Protein AF-A0A401YQN4-F1 (afdb_monomer_lite)

Foldseek 3Di:
DPDPPPDDPDDEWEWEQAPPQWIDTVNHTFDAPPPGGSVLRNLQVQLVVQVVVVHWHWYWYQYNQRWTWIWIAHNVSDIDGPDDIDGHPPPPPPPPPCPDPDDDDDDDDDDDDDDDDDDDDDDDDDDDDDDDDDDDDDDDDDDDDDDDDDDDDDDDDDDDDDDDDDDDDDDDDDDDDDDDDDDDDPPPPPPDPVPPVLVVLLVQLVVCVVVVNLVSSLVSLVVVLVVCVVPHDLQSNLVSLLSNLVSCVVVVNLLVSLVSLLVSLVSNPDAAQPPVLVVSLVSSVVSLVSDPDLVSSLVSLVSSLVSCCRHHNPPPVNVVSVVSND

Sequence (326 aa):
MDTDPVVPAWPIVHIELLSDDVVRVDGEEIAVPPGDSARQAALAKAAETARLLRRPVRAEAVEPNGTTFPLIVAADATVTEAGEPSPAPAARRRLLGRSRSAPAKKAPSRPSAPVPTIPPAPEPDQRNNAAPALGIPTPPTPAHPIEIPHDRQPGRPHTAAKNTSPVAPVAPPTPRHSPAITHPEDEPEAFTAPGTHASERVAQVARAVQAGDLDEAMALAVSWETDQEATATPDTSGLAREVQAYVTLLTGRPEVAVGLFVSAITMRKSTPGDTEAIRLADNALYSWLQVPDHRSRTDLGELVLSAYATTTPGHPAEQFIRGHMA

Secondary structure (DSSP, 8-state):
--------SPPEEEEEE-TTS-EEETTEEEPPPTTS-HHHHHHHHHHHHHHHHTS-EEEEEE-TTS-EEEEEE-TTS-EEE-SPPBPP-------------------PPPPPPPPPPPPPPPP------PPPP-PPPPPPPPPPPPPPP---------------PPPPPPPPPPPPPPPP-------------THHHHHHHHHHHHHHHHHT-HHHHHHHHHHHHHHHHHH--HHHHHHHHHHHHHHHHHTT-HHHHHHHHHHHHHHTTPPTT-HHHHHHHHHHHHHHHT---HHHHHHHHHHHHHHHHHHSTT-HHHHHHHHHH-

pLDDT: mean 79.62, std 20.42, range [37.59, 98.5]

Organism: NCBI:txid516124

Structure (mmCIF, N/CA/C/O backbone):
data_AF-A0A401YQN4-F1
#
_entry.id   AF-A0A401YQN4-F1
#
loop_
_atom_site.group_PDB
_atom_site.id
_atom_site.type_symbol
_atom_site.label_atom_id
_atom_site.label_alt_id
_atom_site.label_comp_id
_atom_site.label_asym_id
_atom_site.label_entity_id
_atom_site.label_seq_id
_atom_site.pdbx_PDB_ins_code
_atom_site.Cartn_x
_atom_site.Cartn_y
_atom_site.Cartn_z
_atom_site.occupancy
_atom_site.B_iso_or_equiv
_atom_site.auth_seq_id
_atom_site.auth_comp_id
_atom_site.auth_asym_id
_atom_site.auth_atom_id
_atom_site.pdbx_PDB_model_num
ATOM 1 N N . MET A 1 1 ? -17.468 16.935 -25.214 1.00 38.84 1 MET A N 1
ATOM 2 C CA . MET A 1 1 ? -17.353 15.490 -24.968 1.00 38.84 1 MET A CA 1
ATOM 3 C C . MET A 1 1 ? -16.838 15.374 -23.558 1.00 38.84 1 MET A C 1
ATOM 5 O O . MET A 1 1 ? -15.650 15.570 -23.349 1.00 38.84 1 MET A O 1
ATOM 9 N N . ASP A 1 2 ? -17.757 15.232 -22.609 1.00 41.59 2 ASP A N 1
ATOM 10 C CA . ASP A 1 2 ? -17.415 14.969 -21.217 1.00 41.59 2 ASP A CA 1
ATOM 11 C C . ASP A 1 2 ? -16.899 13.533 -21.171 1.00 41.59 2 ASP A C 1
ATOM 13 O O . ASP A 1 2 ? -17.656 12.577 -21.308 1.00 41.59 2 ASP A O 1
ATOM 17 N N . THR A 1 3 ? -15.578 13.377 -21.140 1.00 51.56 3 THR A N 1
ATOM 18 C CA . THR A 1 3 ? -14.961 12.104 -20.778 1.00 51.56 3 THR A CA 1
ATOM 19 C C . THR A 1 3 ? -15.331 11.848 -19.332 1.00 51.56 3 THR A C 1
ATOM 21 O O . THR A 1 3 ? -14.765 12.488 -18.445 1.00 51.56 3 THR A O 1
ATOM 24 N N . ASP A 1 4 ? -16.276 10.935 -19.109 1.00 49.34 4 ASP A N 1
ATOM 25 C CA . ASP A 1 4 ? -16.471 10.341 -17.794 1.00 49.34 4 ASP A CA 1
ATOM 26 C C . ASP A 1 4 ? -15.091 9.894 -17.297 1.00 49.34 4 ASP A C 1
ATOM 28 O O . ASP A 1 4 ? -14.393 9.157 -18.010 1.00 49.34 4 ASP A O 1
ATOM 32 N N . PRO A 1 5 ? -14.624 10.403 -16.146 1.00 54.78 5 PRO A N 1
ATOM 33 C CA . PRO A 1 5 ? -13.309 10.056 -15.645 1.00 54.78 5 PRO A CA 1
ATOM 34 C C . PRO A 1 5 ? -13.304 8.550 -15.395 1.00 54.78 5 PRO A C 1
ATOM 36 O O . PRO A 1 5 ? -13.954 8.068 -14.474 1.00 54.78 5 PRO A O 1
ATOM 39 N N . VAL A 1 6 ? -12.600 7.792 -16.240 1.00 51.94 6 VAL A N 1
ATOM 40 C CA . VAL A 1 6 ? -12.380 6.355 -16.047 1.00 51.94 6 VAL A CA 1
ATOM 41 C C . VAL A 1 6 ? -11.701 6.198 -14.692 1.00 51.94 6 VAL A C 1
ATOM 43 O O . VAL A 1 6 ? -10.545 6.589 -14.548 1.00 51.94 6 VAL A O 1
ATOM 46 N N . VAL A 1 7 ? -12.438 5.695 -13.696 1.00 51.78 7 VAL A N 1
ATOM 47 C CA . VAL A 1 7 ? -12.001 5.587 -12.297 1.00 51.78 7 VAL A CA 1
ATOM 48 C C . VAL A 1 7 ? -11.256 4.265 -12.109 1.00 51.78 7 VAL A C 1
ATOM 50 O O . VAL A 1 7 ? -11.894 3.212 -12.109 1.00 51.78 7 VAL A O 1
ATOM 53 N N . PRO A 1 8 ? -9.926 4.257 -11.938 1.00 54.59 8 PRO A N 1
ATOM 54 C CA . PRO A 1 8 ? -9.195 3.001 -11.798 1.00 54.59 8 PRO A CA 1
ATOM 55 C C . PRO A 1 8 ? -9.256 2.473 -10.346 1.00 54.59 8 PRO A C 1
ATOM 57 O O . PRO A 1 8 ? -9.660 3.184 -9.420 1.00 54.59 8 PRO A O 1
ATOM 60 N N . ALA A 1 9 ? -8.902 1.201 -10.135 1.00 59.47 9 ALA A N 1
ATOM 61 C CA . ALA A 1 9 ? -9.024 0.482 -8.857 1.00 59.47 9 ALA A CA 1
ATOM 62 C C . ALA A 1 9 ? -7.920 0.858 -7.835 1.00 59.47 9 ALA A C 1
ATOM 64 O O . ALA A 1 9 ? -7.063 0.047 -7.498 1.00 59.47 9 ALA A O 1
ATOM 65 N N . TRP A 1 10 ? -7.900 2.117 -7.393 1.00 66.69 10 TRP A N 1
ATOM 66 C CA . TRP A 1 10 ? -6.857 2.716 -6.536 1.00 66.69 10 TRP A CA 1
ATOM 67 C C . TRP A 1 10 ? -7.161 2.637 -5.028 1.00 66.69 10 TRP A C 1
ATOM 69 O O . TRP A 1 10 ? -8.301 2.330 -4.671 1.00 66.69 10 TRP A O 1
ATOM 79 N N . PRO A 1 11 ? -6.178 2.963 -4.150 1.00 75.19 11 PRO A N 1
ATOM 80 C CA . PRO A 1 11 ? -6.390 3.114 -2.709 1.00 75.19 11 PRO A CA 1
ATOM 81 C C . PRO A 1 11 ? -7.632 3.948 -2.389 1.00 75.19 11 PRO A C 1
ATOM 83 O O . PRO A 1 11 ? -7.830 5.035 -2.942 1.00 75.19 11 PRO A O 1
ATOM 86 N N . ILE A 1 12 ? -8.457 3.398 -1.503 1.00 91.94 12 ILE A N 1
ATOM 87 C CA . ILE A 1 12 ? -9.659 4.022 -0.961 1.00 91.94 12 ILE A CA 1
ATOM 88 C C . ILE A 1 12 ? -9.260 4.675 0.358 1.00 91.94 12 ILE A C 1
ATOM 90 O O . ILE A 1 12 ? -8.769 3.992 1.251 1.00 91.94 12 ILE A O 1
ATOM 94 N N . VAL A 1 13 ? -9.454 5.988 0.458 1.00 95.50 13 VAL A N 1
ATOM 95 C CA . VAL A 1 13 ? -9.289 6.737 1.707 1.00 95.50 13 VAL A CA 1
ATOM 96 C C . VAL A 1 13 ? -10.545 6.536 2.552 1.00 95.50 13 VAL A C 1
ATOM 98 O O . VAL A 1 13 ? -11.643 6.898 2.123 1.00 95.50 13 VAL A O 1
ATOM 101 N N . HIS A 1 14 ? -10.414 5.978 3.747 1.00 97.19 14 HIS A N 1
ATOM 102 C CA . HIS A 1 14 ? -11.544 5.790 4.654 1.00 97.19 14 HIS A CA 1
ATOM 103 C C . HIS A 1 14 ? -11.700 7.013 5.554 1.00 97.19 14 HIS A C 1
ATOM 105 O O . HIS A 1 14 ? -10.817 7.332 6.346 1.00 97.19 14 HIS A O 1
ATOM 111 N N . ILE A 1 15 ? -12.831 7.704 5.437 1.00 97.69 15 ILE A N 1
ATOM 112 C CA . ILE A 1 15 ? -13.171 8.858 6.266 1.00 97.69 15 ILE A CA 1
ATOM 113 C C . ILE A 1 15 ? -14.284 8.434 7.222 1.00 97.69 15 ILE A C 1
ATOM 115 O O . ILE A 1 15 ? -15.367 8.064 6.782 1.00 97.69 15 ILE A O 1
ATOM 119 N N . GLU A 1 16 ? -14.054 8.525 8.526 1.00 97.56 16 GLU A N 1
ATOM 120 C CA . GLU A 1 16 ? -15.060 8.242 9.552 1.00 97.56 16 GLU A CA 1
ATOM 121 C C . GLU A 1 16 ? -15.400 9.526 10.307 1.00 97.56 16 GLU A C 1
ATOM 123 O O . GLU A 1 16 ? -14.564 10.072 11.031 1.00 97.56 16 GLU A O 1
ATOM 128 N N . LEU A 1 17 ? -16.635 10.003 10.157 1.00 96.88 17 LEU A N 1
ATOM 129 C CA . LEU A 1 17 ? -17.175 11.102 10.948 1.00 96.88 17 LEU A CA 1
ATOM 130 C C . LEU A 1 17 ? -17.858 10.512 12.183 1.00 96.88 17 LEU A C 1
ATOM 132 O O . LEU A 1 17 ? -18.870 9.814 12.074 1.00 96.88 17 LEU A O 1
ATOM 136 N N . LEU A 1 18 ? -17.312 10.792 13.363 1.00 94.56 18 LEU A N 1
ATOM 137 C CA . LEU A 1 18 ? -17.909 10.381 14.626 1.00 94.56 18 LEU A CA 1
ATOM 138 C C . LEU A 1 18 ? -18.902 11.444 15.117 1.00 94.56 18 LEU A C 1
ATOM 140 O O . LEU A 1 18 ? -18.854 12.614 14.734 1.00 94.56 18 LEU A O 1
ATOM 144 N N . SER A 1 19 ? -19.820 11.034 15.993 1.00 83.25 19 SER A N 1
ATOM 145 C CA . SER A 1 19 ? -20.541 11.983 16.843 1.00 83.25 19 SER A CA 1
ATOM 146 C C . SER A 1 19 ? -19.522 12.732 17.709 1.00 83.25 19 SER A C 1
ATOM 148 O O . SER A 1 19 ? -18.598 12.092 18.198 1.00 83.25 19 SER A O 1
ATOM 150 N N . ASP A 1 20 ? -19.701 14.042 17.898 1.00 88.75 20 ASP A N 1
ATOM 151 C CA . ASP A 1 20 ? -18.813 14.969 18.640 1.00 88.75 20 ASP A CA 1
ATOM 152 C C . ASP A 1 20 ? -17.762 15.725 17.798 1.00 88.75 20 ASP A C 1
ATOM 154 O O . ASP A 1 20 ? -16.747 16.162 18.332 1.00 88.75 20 ASP A O 1
ATOM 158 N N . ASP A 1 21 ? -17.997 15.909 16.491 1.00 88.69 21 ASP A N 1
ATOM 159 C CA . ASP A 1 21 ? -17.094 16.632 15.567 1.00 88.69 21 ASP A CA 1
ATOM 160 C C . ASP A 1 21 ? -15.668 16.046 15.489 1.00 88.69 21 ASP A C 1
ATOM 162 O O . ASP A 1 21 ? -14.743 16.674 14.973 1.00 88.69 21 ASP A O 1
ATOM 166 N N . VAL A 1 22 ? -15.492 14.808 15.954 1.00 93.44 22 VAL A N 1
ATOM 167 C CA . VAL A 1 22 ? -14.255 14.042 15.798 1.00 93.44 22 VAL A CA 1
ATOM 168 C C . VAL A 1 22 ? -14.273 13.371 14.432 1.00 93.44 22 VAL A C 1
ATOM 170 O O . VAL A 1 22 ? -15.261 12.742 14.045 1.00 93.44 22 VAL A O 1
ATOM 173 N N . VAL A 1 23 ? -13.167 13.472 13.701 1.00 97.25 23 VAL A N 1
ATOM 174 C CA . VAL A 1 23 ? -13.029 12.829 12.397 1.00 97.25 23 VAL A CA 1
ATOM 175 C C . VAL A 1 23 ? -11.755 12.014 12.315 1.00 97.25 23 VAL A C 1
ATOM 177 O O . VAL A 1 23 ? -10.704 12.427 12.811 1.00 97.25 23 VAL A O 1
ATOM 180 N N . ARG A 1 24 ? -11.859 10.844 11.687 1.00 97.75 24 ARG A N 1
ATOM 181 C CA . ARG A 1 24 ? -10.722 9.978 11.396 1.00 97.75 24 ARG A CA 1
ATOM 182 C C . ARG A 1 24 ? -10.552 9.806 9.900 1.00 97.75 24 ARG A C 1
ATOM 184 O O . ARG A 1 24 ? -11.535 9.644 9.182 1.00 97.75 24 ARG A O 1
ATOM 191 N N . VAL A 1 25 ? -9.309 9.830 9.442 1.00 97.12 25 VAL A N 1
ATOM 192 C CA . VAL A 1 25 ? -8.940 9.544 8.054 1.00 97.12 25 VAL A CA 1
ATOM 193 C C . VAL A 1 25 ? -7.913 8.423 8.078 1.00 97.12 25 VAL A C 1
ATOM 195 O O . VAL A 1 25 ? -6.875 8.561 8.715 1.00 97.12 25 VAL A O 1
ATOM 198 N N . ASP A 1 26 ? -8.239 7.288 7.464 1.00 95.06 26 ASP A N 1
ATOM 199 C CA . ASP A 1 26 ? -7.438 6.055 7.491 1.00 95.06 26 ASP A CA 1
ATOM 200 C C . ASP A 1 26 ? -7.049 5.616 8.921 1.00 95.06 26 ASP A C 1
ATOM 202 O O . ASP A 1 26 ? -5.975 5.074 9.175 1.00 95.06 26 ASP A O 1
ATOM 206 N N . GLY A 1 27 ? -7.947 5.863 9.883 1.00 92.75 27 GLY A N 1
ATOM 207 C CA . GLY A 1 27 ? -7.758 5.560 11.306 1.00 92.75 27 GLY A CA 1
ATOM 208 C C . GLY A 1 27 ? -7.004 6.626 12.112 1.00 92.75 27 GLY A C 1
ATOM 209 O O . GLY A 1 27 ? -6.996 6.543 13.342 1.00 92.75 27 GLY A O 1
ATOM 210 N N . GLU A 1 28 ? -6.424 7.642 11.468 1.00 95.12 28 GLU A N 1
ATOM 211 C CA . GLU A 1 28 ? -5.772 8.780 12.128 1.00 95.12 28 GLU A CA 1
ATOM 212 C C . GLU A 1 28 ? -6.809 9.839 12.523 1.00 95.12 28 GLU A C 1
ATOM 214 O O . GLU A 1 28 ? -7.587 10.292 11.687 1.00 95.12 28 GLU A O 1
ATOM 219 N N . GLU A 1 29 ? -6.826 10.255 13.791 1.00 96.62 29 GLU A N 1
ATOM 220 C CA . GLU A 1 29 ? -7.693 11.340 14.262 1.00 96.62 29 GLU A CA 1
ATOM 221 C C . GLU A 1 29 ? -7.160 12.700 13.799 1.00 96.62 29 GLU A C 1
ATOM 223 O O . GLU A 1 29 ? -6.028 13.074 14.107 1.00 96.62 29 GLU A O 1
ATOM 228 N N . ILE A 1 30 ? -7.981 13.447 13.059 1.00 97.44 30 ILE A N 1
ATOM 229 C CA . ILE A 1 30 ? -7.594 14.740 12.493 1.00 97.44 30 ILE A CA 1
ATOM 230 C C . ILE A 1 30 ? -8.132 15.863 13.375 1.00 97.44 30 ILE A C 1
ATOM 232 O O . ILE A 1 30 ? -9.332 15.963 13.627 1.00 97.44 30 ILE A O 1
ATOM 236 N N . ALA A 1 31 ? -7.236 16.751 13.808 1.00 96.00 31 ALA A N 1
ATOM 237 C CA . ALA A 1 31 ? -7.614 17.950 14.541 1.00 96.00 31 ALA A CA 1
ATOM 238 C C . ALA A 1 31 ? -8.427 18.895 13.641 1.00 96.00 31 ALA A C 1
ATOM 240 O O . ALA A 1 31 ? -7.951 19.325 12.589 1.00 96.00 31 ALA A O 1
ATOM 241 N N . VAL A 1 32 ? -9.639 19.243 14.075 1.00 96.88 32 VAL A N 1
ATOM 242 C CA . VAL A 1 32 ? -10.513 20.182 13.363 1.00 96.88 32 VAL A CA 1
ATOM 243 C C . VAL A 1 32 ? -10.161 21.614 13.786 1.00 96.88 32 VAL A C 1
ATOM 245 O O . VAL A 1 32 ? -10.242 21.928 14.979 1.00 96.88 32 VAL A O 1
ATOM 248 N N . PRO A 1 33 ? -9.746 22.499 12.858 1.00 94.19 33 PRO A N 1
ATOM 249 C CA . PRO A 1 33 ? -9.476 23.895 13.184 1.00 94.19 33 PRO A CA 1
ATOM 250 C C . PRO A 1 33 ? -10.716 24.607 13.755 1.00 94.19 33 PRO A C 1
ATOM 252 O O . PRO A 1 33 ? -11.837 24.331 13.324 1.00 94.19 33 PRO A O 1
ATOM 255 N N . PRO A 1 34 ? -10.554 25.560 14.695 1.00 94.81 34 PRO A N 1
ATOM 256 C CA . PRO A 1 34 ? -11.685 26.303 15.241 1.00 94.81 34 PRO A CA 1
ATOM 257 C C . PRO A 1 34 ? -12.463 27.046 14.144 1.00 94.81 34 PRO A C 1
ATOM 259 O O . PRO A 1 34 ? -11.911 27.909 13.464 1.00 94.81 34 PRO A O 1
ATOM 262 N N . GLY A 1 35 ? -13.756 26.746 14.017 1.00 95.31 35 GLY A N 1
ATOM 263 C CA . GLY A 1 35 ? -14.647 27.365 13.028 1.00 95.31 35 GLY A CA 1
ATOM 264 C C . GLY A 1 35 ? -14.828 26.567 11.733 1.00 95.31 35 GLY A C 1
ATOM 265 O O . GLY A 1 35 ? -15.750 26.882 10.981 1.00 95.31 35 GLY A O 1
ATOM 266 N N . ASP A 1 36 ? -14.027 25.522 11.510 1.00 95.56 36 ASP A N 1
ATOM 267 C CA . ASP A 1 36 ? -14.218 24.581 10.407 1.00 95.56 36 ASP A CA 1
ATOM 268 C C . ASP A 1 36 ? -15.133 23.421 10.822 1.00 95.56 36 ASP A C 1
ATOM 270 O O . ASP A 1 36 ? -15.290 23.103 12.002 1.00 95.56 36 ASP A O 1
ATOM 274 N N . SER A 1 37 ? -15.738 22.762 9.834 1.00 96.38 37 SER A N 1
ATOM 275 C CA . SER A 1 37 ? -16.479 21.516 10.067 1.00 96.38 37 SER A CA 1
ATOM 276 C C . SER A 1 37 ? -15.556 20.294 10.014 1.00 96.38 37 SER A C 1
ATOM 278 O O . SER A 1 37 ? -14.631 20.237 9.200 1.00 96.38 37 SER A O 1
ATOM 280 N N . ALA A 1 38 ? -15.861 19.260 10.805 1.00 96.12 38 ALA A N 1
ATOM 281 C CA . ALA A 1 38 ? -15.141 17.981 10.787 1.00 96.12 38 ALA A CA 1
ATOM 282 C C . ALA A 1 38 ? -15.073 17.366 9.374 1.00 96.12 38 ALA A C 1
ATOM 284 O O . ALA A 1 38 ? -14.037 16.863 8.935 1.00 96.12 38 ALA A O 1
ATOM 285 N N . ARG A 1 39 ? -16.160 17.513 8.604 1.00 96.44 39 ARG A N 1
ATOM 286 C CA . ARG A 1 39 ? -16.221 17.110 7.195 1.00 96.44 39 ARG A CA 1
ATOM 287 C C . ARG A 1 39 ? -15.199 17.857 6.330 1.00 96.44 39 ARG A C 1
ATOM 289 O O . ARG A 1 39 ? -14.524 17.227 5.520 1.00 96.44 39 ARG A O 1
ATOM 296 N N . GLN A 1 40 ? -15.071 19.178 6.477 1.00 96.75 40 GLN A N 1
ATOM 297 C CA . GLN A 1 40 ? -14.087 19.961 5.716 1.00 96.75 40 GLN A CA 1
ATOM 298 C C . GLN A 1 40 ? -12.651 19.571 6.066 1.00 96.75 40 GLN A C 1
ATOM 300 O O . GLN A 1 40 ? -11.845 19.404 5.153 1.00 96.75 40 GLN A O 1
ATOM 305 N N . ALA A 1 41 ? -12.343 19.370 7.352 1.00 97.12 41 ALA A N 1
ATOM 306 C CA . ALA A 1 41 ? -11.015 18.935 7.787 1.00 97.12 41 ALA A CA 1
ATOM 307 C C . ALA A 1 41 ? -10.627 17.578 7.167 1.00 97.12 41 ALA A C 1
ATOM 309 O O . ALA A 1 41 ? -9.520 17.416 6.648 1.00 97.12 41 ALA A O 1
ATOM 310 N N . ALA A 1 42 ? -11.563 16.627 7.125 1.00 97.00 42 ALA A N 1
ATOM 311 C CA . ALA A 1 42 ? -11.333 15.323 6.507 1.00 97.00 42 ALA A CA 1
ATOM 312 C C . ALA A 1 42 ? -11.137 15.391 4.991 1.00 97.00 42 ALA A C 1
ATOM 314 O O . ALA A 1 42 ? -10.223 14.768 4.448 1.00 97.00 42 ALA A O 1
ATOM 315 N N . LEU A 1 43 ? -11.961 16.180 4.297 1.00 97.31 43 LEU A N 1
ATOM 316 C CA . LEU A 1 43 ? -11.820 16.388 2.855 1.00 97.31 43 LEU A CA 1
ATOM 317 C C . LEU A 1 43 ? -10.507 17.101 2.512 1.00 97.31 43 LEU A C 1
ATOM 319 O O . LEU A 1 43 ? -9.870 16.754 1.519 1.00 97.31 43 LEU A O 1
ATOM 323 N N . ALA A 1 44 ? -10.059 18.043 3.346 1.00 97.25 44 ALA A N 1
ATOM 324 C CA . ALA A 1 44 ? -8.761 18.693 3.188 1.00 97.25 44 ALA A CA 1
ATOM 325 C C . ALA A 1 44 ? -7.601 17.691 3.313 1.00 97.25 44 ALA A C 1
ATOM 327 O O . ALA A 1 44 ? -6.655 17.754 2.520 1.00 97.25 44 ALA A O 1
ATOM 328 N N . LYS A 1 45 ? -7.699 16.730 4.245 1.00 96.88 45 LYS A N 1
ATOM 329 C CA . LYS A 1 45 ? -6.731 15.632 4.383 1.00 96.88 45 LYS A CA 1
ATOM 330 C C . LYS A 1 45 ? -6.744 14.707 3.162 1.00 96.88 45 LYS A C 1
ATOM 332 O O . LYS A 1 45 ? -5.692 14.438 2.592 1.00 96.88 45 LYS A O 1
ATOM 337 N N . ALA A 1 46 ? -7.919 14.301 2.681 1.00 96.69 46 ALA A N 1
ATOM 338 C CA . ALA A 1 46 ? -8.030 13.510 1.453 1.00 96.69 46 ALA A CA 1
ATOM 339 C C . ALA A 1 46 ? -7.470 14.255 0.218 1.00 96.69 46 ALA A C 1
ATOM 341 O O . ALA A 1 46 ? -6.806 13.654 -0.628 1.00 96.69 46 ALA A O 1
ATOM 342 N N . ALA A 1 47 ? -7.660 15.577 0.134 1.00 96.56 47 ALA A N 1
ATOM 343 C CA . ALA A 1 47 ? -7.090 16.416 -0.922 1.00 96.56 47 ALA A CA 1
ATOM 344 C C . ALA A 1 47 ? -5.561 16.580 -0.805 1.00 96.56 47 ALA A C 1
ATOM 346 O O . ALA A 1 47 ? -4.867 16.730 -1.813 1.00 96.56 47 ALA A O 1
ATOM 347 N N . GLU A 1 48 ? -4.999 16.553 0.408 1.00 95.88 48 GLU A N 1
ATOM 348 C CA . GLU A 1 48 ? -3.551 16.433 0.624 1.00 95.88 48 GLU A CA 1
ATOM 349 C C . GLU A 1 48 ? -3.023 15.113 0.046 1.00 95.88 48 GLU A C 1
ATOM 351 O O . GLU A 1 48 ? -2.080 15.137 -0.750 1.00 95.88 48 GLU A O 1
ATOM 356 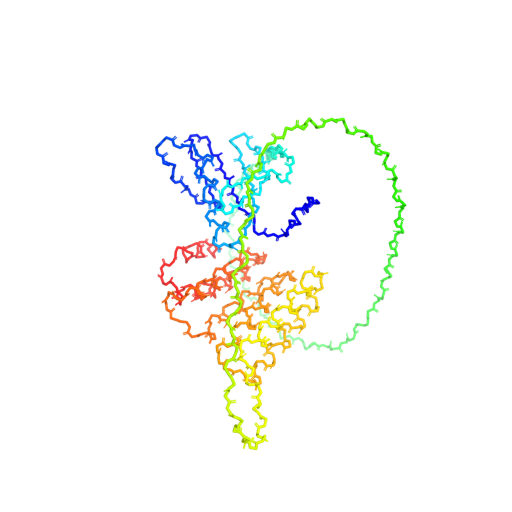N N . THR A 1 49 ? -3.688 13.990 0.330 1.00 93.25 49 THR A N 1
ATOM 357 C CA . THR A 1 49 ? -3.356 12.684 -0.264 1.00 93.25 49 THR A CA 1
ATOM 358 C C . THR A 1 49 ? -3.430 12.731 -1.794 1.00 93.25 49 THR A C 1
ATOM 360 O O . THR A 1 49 ? -2.505 12.287 -2.478 1.00 93.25 49 THR A O 1
ATOM 363 N N . ALA A 1 50 ? -4.470 13.353 -2.358 1.00 94.06 50 ALA A N 1
ATOM 364 C CA . ALA A 1 50 ? -4.593 13.557 -3.803 1.00 94.06 50 ALA A CA 1
ATOM 365 C C . ALA A 1 50 ? -3.447 14.401 -4.394 1.00 94.06 50 ALA A C 1
ATOM 367 O O . ALA A 1 50 ? -2.924 14.084 -5.468 1.00 94.06 50 ALA A O 1
ATOM 368 N N . ARG A 1 51 ? -3.004 15.454 -3.691 1.00 94.75 51 ARG A N 1
ATOM 369 C CA . ARG A 1 51 ? -1.846 16.274 -4.097 1.00 94.75 51 ARG A CA 1
ATOM 370 C C . ARG A 1 51 ? -0.549 15.479 -4.092 1.00 94.75 51 ARG A C 1
ATOM 372 O O . ARG A 1 51 ? 0.200 15.565 -5.065 1.00 94.75 51 ARG A O 1
ATOM 379 N N . LEU A 1 52 ? -0.303 14.697 -3.042 1.00 88.94 52 LEU A N 1
ATOM 380 C CA . LEU A 1 52 ? 0.880 13.839 -2.937 1.00 88.94 52 LEU A CA 1
ATOM 381 C C . LEU A 1 52 ? 0.938 12.834 -4.092 1.00 88.94 52 LEU A C 1
ATOM 383 O O . LEU A 1 52 ? 1.984 12.662 -4.715 1.00 88.94 52 LEU A O 1
ATOM 387 N N . LEU A 1 53 ? -0.207 12.245 -4.441 1.00 87.94 53 LEU A N 1
ATOM 388 C CA . LEU A 1 53 ? -0.326 11.297 -5.550 1.00 87.94 53 LEU A CA 1
ATOM 389 C C . LEU A 1 53 ? -0.427 11.967 -6.933 1.00 87.94 53 LEU A C 1
ATOM 391 O O . LEU A 1 53 ? -0.394 11.269 -7.947 1.00 87.94 53 LEU A O 1
ATOM 395 N N . ARG A 1 54 ? -0.549 13.302 -6.986 1.00 91.81 54 ARG A N 1
ATOM 396 C CA . ARG A 1 54 ? -0.772 14.115 -8.198 1.00 91.81 54 ARG A CA 1
ATOM 397 C C . ARG A 1 54 ? -1.966 13.652 -9.039 1.00 91.81 54 ARG A C 1
ATOM 399 O O . ARG A 1 54 ? -1.931 13.720 -10.268 1.00 91.81 54 ARG A O 1
ATOM 406 N N . ARG A 1 55 ? -3.023 13.170 -8.384 1.00 89.69 55 ARG A N 1
ATOM 407 C CA . ARG A 1 55 ? -4.256 12.695 -9.030 1.00 89.69 55 ARG A CA 1
ATOM 408 C C . ARG A 1 55 ? -5.423 12.651 -8.038 1.00 89.69 55 ARG A C 1
ATOM 410 O O . ARG A 1 55 ? -5.169 12.600 -6.837 1.00 89.69 55 ARG A O 1
ATOM 417 N N . PRO A 1 56 ? -6.682 12.607 -8.509 1.00 93.56 56 PRO A N 1
ATOM 418 C CA . PRO A 1 56 ? -7.828 12.376 -7.635 1.00 93.56 56 PRO A CA 1
ATOM 419 C C . PRO A 1 56 ? -7.767 11.015 -6.925 1.00 93.56 56 PRO A C 1
ATOM 421 O O . PRO A 1 56 ? -7.250 10.041 -7.482 1.00 93.56 56 PRO A O 1
ATOM 424 N N . VAL A 1 57 ? -8.326 10.947 -5.718 1.00 93.75 57 VAL A N 1
ATOM 425 C CA . VAL A 1 57 ? -8.423 9.726 -4.897 1.00 93.75 57 VAL A CA 1
ATOM 426 C C . VAL A 1 57 ? -9.879 9.342 -4.667 1.00 93.75 57 VAL A C 1
ATOM 428 O O . VAL A 1 57 ? -10.752 10.210 -4.638 1.00 93.75 57 VAL A O 1
ATOM 431 N N . ARG A 1 58 ? -10.149 8.044 -4.496 1.00 94.50 58 ARG A N 1
ATOM 432 C CA . ARG A 1 58 ? -11.455 7.566 -4.027 1.00 94.50 58 ARG A CA 1
ATOM 433 C C . ARG A 1 58 ? -11.478 7.657 -2.508 1.00 94.50 58 ARG A C 1
ATOM 435 O O . ARG A 1 58 ? -10.490 7.306 -1.870 1.00 94.50 58 ARG A O 1
ATOM 442 N N . ALA A 1 59 ? -12.592 8.093 -1.947 1.00 96.06 59 ALA A N 1
ATOM 443 C CA . ALA A 1 59 ? -12.812 8.096 -0.515 1.00 96.06 59 ALA A CA 1
ATOM 444 C C . ALA A 1 59 ? -14.163 7.463 -0.178 1.00 96.06 59 ALA A C 1
ATOM 446 O O . ALA A 1 59 ? -15.126 7.602 -0.931 1.00 96.06 59 ALA A O 1
ATOM 447 N N . GLU A 1 60 ? -14.238 6.783 0.955 1.00 96.81 60 GLU A N 1
ATOM 448 C CA . GLU A 1 60 ? -15.487 6.317 1.549 1.00 96.81 60 GLU A CA 1
ATOM 449 C C . GLU A 1 60 ? -15.732 7.126 2.817 1.00 96.81 60 GLU A C 1
ATOM 451 O O . GLU A 1 60 ? -15.030 6.950 3.809 1.00 96.81 60 GLU A O 1
ATOM 456 N N . ALA A 1 61 ? -16.707 8.034 2.776 1.00 97.50 61 ALA A N 1
ATOM 457 C CA . ALA A 1 61 ? -17.089 8.831 3.934 1.00 97.50 61 ALA A CA 1
ATOM 458 C C . ALA A 1 61 ? -18.235 8.159 4.690 1.00 97.50 61 ALA A C 1
ATOM 460 O O . ALA A 1 61 ? -19.352 8.064 4.187 1.00 97.50 61 ALA A O 1
ATOM 461 N N . VAL A 1 62 ? -17.951 7.684 5.897 1.00 97.31 62 VAL A N 1
ATOM 462 C CA . VAL A 1 62 ? -18.916 7.094 6.820 1.00 97.31 62 VAL A CA 1
ATOM 463 C C . VAL A 1 62 ? -19.417 8.187 7.757 1.00 97.31 62 VAL A C 1
ATOM 465 O O . VAL A 1 62 ? -18.658 8.741 8.549 1.00 97.31 62 VAL A O 1
ATOM 468 N N . GLU A 1 63 ? -20.702 8.505 7.656 1.00 96.50 63 GLU A N 1
ATOM 469 C CA . GLU A 1 63 ? -21.374 9.474 8.523 1.00 96.50 63 GLU A CA 1
ATOM 470 C C . GLU A 1 63 ? -21.706 8.878 9.906 1.00 96.50 63 GLU A C 1
ATOM 472 O O . GLU A 1 63 ? -21.779 7.653 10.043 1.00 96.50 63 GLU A O 1
ATOM 477 N N . PRO A 1 64 ? -22.036 9.699 10.925 1.00 95.69 64 PRO A N 1
ATOM 478 C CA . PRO A 1 64 ? -22.376 9.210 12.268 1.00 95.69 64 PRO A CA 1
ATOM 479 C C . PRO A 1 64 ? -23.586 8.262 12.315 1.00 95.69 64 PRO A C 1
ATOM 481 O O . PRO A 1 64 ? -23.746 7.480 13.250 1.00 95.69 64 PRO A O 1
ATOM 484 N N . ASN A 1 65 ? -24.459 8.312 11.305 1.00 93.88 65 ASN A N 1
ATOM 485 C CA . ASN A 1 65 ? -25.587 7.387 11.152 1.00 93.88 65 ASN A CA 1
ATOM 486 C C . ASN A 1 65 ? -25.189 6.044 10.495 1.00 93.88 65 ASN A C 1
ATOM 488 O O . ASN A 1 65 ? -26.053 5.194 10.271 1.00 93.88 65 ASN A O 1
ATOM 492 N N . GLY A 1 66 ? -23.905 5.872 10.170 1.00 94.56 66 GLY A N 1
ATOM 493 C CA . GLY A 1 66 ? -23.310 4.725 9.490 1.00 94.56 66 GLY A CA 1
ATOM 494 C C . GLY A 1 66 ? -23.480 4.714 7.969 1.00 94.56 66 GLY A C 1
ATOM 495 O O . GLY A 1 66 ? -23.052 3.755 7.337 1.00 94.56 66 GLY A O 1
ATOM 496 N N . THR A 1 67 ? -24.114 5.725 7.370 1.00 96.56 67 THR A N 1
ATOM 497 C CA . THR A 1 67 ? -24.272 5.817 5.908 1.00 96.56 67 THR A CA 1
ATOM 498 C C . THR A 1 67 ? -22.916 6.070 5.266 1.00 96.56 67 THR A C 1
ATOM 500 O O . THR A 1 67 ? -22.194 6.967 5.698 1.00 96.56 67 THR A O 1
ATOM 503 N N . THR A 1 68 ? -22.589 5.307 4.226 1.00 96.88 68 THR A N 1
ATOM 504 C CA . THR A 1 68 ? -21.329 5.434 3.491 1.00 96.88 68 THR A CA 1
ATOM 505 C C . THR A 1 68 ? -21.557 6.173 2.178 1.00 96.88 68 THR A C 1
ATOM 507 O O . THR A 1 68 ? -22.387 5.766 1.364 1.00 96.88 68 THR A O 1
ATOM 510 N N . PHE A 1 69 ? -20.795 7.238 1.957 1.00 97.25 69 PHE A N 1
ATOM 511 C CA . PHE A 1 69 ? -20.798 8.041 0.742 1.00 97.25 69 PHE A CA 1
ATOM 512 C C . PHE A 1 69 ? -19.515 7.764 -0.052 1.00 97.25 69 PHE A C 1
ATOM 514 O O . PHE A 1 69 ? -18.427 8.089 0.431 1.00 97.25 69 PHE A O 1
ATOM 521 N N . PRO A 1 70 ? -19.607 7.169 -1.253 1.00 95.88 70 PRO A N 1
ATOM 522 C CA . PRO A 1 70 ? -18.457 7.028 -2.133 1.00 95.88 70 PRO A CA 1
ATOM 523 C C . PRO A 1 70 ? -18.148 8.377 -2.801 1.00 95.88 70 PRO A C 1
ATOM 525 O O . PRO A 1 70 ? -18.982 8.947 -3.506 1.00 95.88 70 PRO A O 1
ATOM 528 N N . LEU A 1 71 ? -16.938 8.889 -2.599 1.00 95.81 71 LEU A N 1
ATOM 529 C CA . LEU A 1 71 ? -16.481 10.195 -3.075 1.00 95.81 71 LEU A CA 1
ATOM 530 C C . LEU A 1 71 ? -15.235 10.054 -3.959 1.00 95.81 71 LEU A C 1
ATOM 532 O O . LEU A 1 71 ? -14.427 9.141 -3.791 1.00 95.81 71 LEU A O 1
ATOM 536 N N . ILE A 1 72 ? -15.050 10.996 -4.880 1.00 94.94 72 ILE A N 1
ATOM 537 C CA . ILE A 1 72 ? -13.791 11.264 -5.579 1.00 94.94 72 ILE A CA 1
ATOM 538 C C . ILE A 1 72 ? -13.320 12.647 -5.144 1.00 94.94 72 ILE A C 1
ATOM 540 O O . ILE A 1 72 ? -14.027 13.634 -5.346 1.00 94.94 72 ILE A O 1
ATOM 544 N N . VAL A 1 73 ? -12.129 12.718 -4.553 1.00 95.94 73 VAL A N 1
ATOM 545 C CA . VAL A 1 73 ? -11.535 13.962 -4.048 1.00 95.94 73 VAL A CA 1
ATOM 546 C C . VAL A 1 73 ? -10.335 14.330 -4.912 1.00 95.94 73 VAL A C 1
ATOM 548 O O . VAL A 1 73 ? -9.382 13.557 -5.036 1.00 95.94 73 VAL A O 1
ATOM 551 N N . ALA A 1 74 ? -10.381 15.505 -5.532 1.00 95.56 74 ALA A N 1
ATOM 552 C CA . ALA A 1 74 ? -9.293 16.050 -6.333 1.00 95.56 74 ALA A CA 1
ATOM 553 C C . ALA A 1 74 ? -8.277 16.836 -5.479 1.00 95.56 74 ALA A C 1
ATOM 555 O O . ALA A 1 74 ? -8.509 17.173 -4.319 1.00 95.56 74 ALA A O 1
ATOM 556 N N . ALA A 1 75 ? -7.118 17.133 -6.072 1.00 94.31 75 ALA A N 1
ATOM 557 C CA . ALA A 1 75 ? -6.004 17.828 -5.420 1.00 94.31 75 ALA A CA 1
ATOM 558 C C . ALA A 1 75 ? -6.324 19.280 -5.002 1.00 94.31 75 ALA A C 1
ATOM 560 O O . ALA A 1 75 ? -5.677 19.827 -4.110 1.00 94.31 75 ALA A O 1
ATOM 561 N N . ASP A 1 76 ? -7.315 19.900 -5.640 1.00 95.31 76 ASP A N 1
ATOM 562 C CA . ASP A 1 76 ? -7.844 21.235 -5.340 1.00 95.31 76 ASP A CA 1
ATOM 563 C C . ASP A 1 76 ? -8.989 21.206 -4.308 1.00 95.31 76 ASP A C 1
ATOM 565 O O . ASP A 1 76 ? -9.654 22.217 -4.099 1.00 95.31 76 ASP A O 1
ATOM 569 N N . ALA A 1 77 ? -9.209 20.052 -3.666 1.00 93.94 77 ALA A N 1
ATOM 570 C CA . ALA A 1 77 ? -10.326 19.770 -2.768 1.00 93.94 77 ALA A CA 1
ATOM 571 C C . ALA A 1 77 ? -11.716 19.799 -3.432 1.00 93.94 77 ALA A C 1
ATOM 573 O O . ALA A 1 77 ? -12.728 19.792 -2.728 1.00 93.94 77 ALA A O 1
ATOM 574 N N . THR A 1 78 ? -11.797 19.759 -4.768 1.00 96.69 78 THR A N 1
ATOM 575 C CA . THR A 1 78 ? -13.067 19.507 -5.458 1.00 96.69 78 THR A CA 1
ATOM 576 C C . THR A 1 78 ? -13.526 18.074 -5.173 1.00 96.69 78 THR A C 1
ATOM 578 O O . THR A 1 78 ? -12.757 17.122 -5.323 1.00 96.69 78 THR A O 1
ATOM 581 N N . VAL A 1 79 ? -14.788 17.913 -4.769 1.00 96.75 79 VAL A N 1
ATOM 582 C CA . VAL A 1 79 ? -15.392 16.616 -4.436 1.00 96.75 79 VAL A CA 1
ATOM 583 C C . VAL A 1 79 ? -16.479 16.283 -5.446 1.00 96.75 79 VAL A C 1
ATOM 585 O O . VAL A 1 79 ? -17.353 17.103 -5.716 1.00 96.75 79 VAL A O 1
ATOM 588 N N . THR A 1 80 ? -16.428 15.072 -5.992 1.00 95.56 80 THR A N 1
ATOM 589 C CA . THR A 1 80 ? -17.467 14.513 -6.866 1.00 95.56 80 THR A CA 1
ATOM 590 C C . THR A 1 80 ? -18.030 13.253 -6.222 1.00 95.56 80 THR A C 1
ATOM 592 O O . THR A 1 80 ? -17.267 12.403 -5.768 1.00 95.56 80 THR A O 1
ATOM 595 N N . GLU A 1 81 ? -19.352 13.113 -6.166 1.00 95.31 81 GLU A N 1
ATOM 596 C CA . GLU A 1 81 ? -19.989 11.882 -5.690 1.00 95.31 81 GLU A CA 1
ATOM 597 C C . GLU A 1 81 ? -19.783 10.768 -6.724 1.00 95.31 81 GLU A C 1
ATOM 599 O O . GLU A 1 81 ? -20.046 10.948 -7.912 1.00 95.31 81 GLU A O 1
ATOM 604 N N . ALA A 1 82 ? -19.264 9.624 -6.278 1.00 90.19 82 ALA A N 1
ATOM 605 C CA . ALA A 1 82 ? -18.864 8.519 -7.150 1.00 90.19 82 ALA A CA 1
ATOM 606 C C . ALA A 1 82 ? -19.917 7.401 -7.239 1.00 90.19 82 ALA A C 1
ATOM 608 O O . ALA A 1 82 ? -19.672 6.371 -7.867 1.00 90.19 82 ALA A O 1
ATOM 609 N N . GLY A 1 83 ? -21.066 7.573 -6.584 1.00 91.38 83 GLY A N 1
ATOM 610 C CA . GLY A 1 83 ? -22.143 6.592 -6.530 1.00 91.38 83 GLY A CA 1
ATOM 611 C C . GLY A 1 83 ? -23.223 6.974 -5.522 1.00 91.38 83 GLY A C 1
ATOM 612 O O . GLY A 1 83 ? -23.105 7.972 -4.812 1.00 91.38 83 GLY A O 1
ATOM 613 N N . GLU A 1 84 ? -24.279 6.164 -5.461 1.00 93.56 84 GLU A N 1
ATOM 614 C CA . GLU A 1 84 ? -25.356 6.366 -4.494 1.00 93.56 84 GLU A CA 1
ATOM 615 C C . GLU A 1 84 ? -24.878 6.071 -3.060 1.00 93.56 84 GLU A C 1
ATOM 617 O O . GLU A 1 84 ? -24.099 5.134 -2.848 1.00 93.56 84 GLU A O 1
ATOM 622 N N . PRO A 1 85 ? -25.350 6.834 -2.056 1.00 95.75 85 PRO A N 1
ATOM 623 C CA . PRO A 1 85 ? -25.065 6.549 -0.657 1.00 95.75 85 PRO A CA 1
ATOM 624 C C . PRO A 1 85 ? -25.557 5.151 -0.269 1.00 95.75 85 PRO A C 1
ATOM 626 O O . PRO A 1 85 ? -26.725 4.813 -0.471 1.00 95.75 85 PRO A O 1
ATOM 629 N N . SER A 1 86 ? -24.685 4.347 0.338 1.00 93.94 86 SER A N 1
ATOM 630 C CA . SER A 1 86 ? -25.065 3.036 0.866 1.00 93.94 86 SER A CA 1
ATOM 631 C C . SER A 1 86 ? -25.522 3.180 2.319 1.00 93.94 86 SER A C 1
ATOM 633 O O . SER A 1 86 ? -24.804 3.783 3.123 1.00 93.94 86 SER A O 1
ATOM 635 N N . PRO A 1 87 ? -26.684 2.618 2.709 1.00 93.44 87 PRO A N 1
ATOM 636 C CA . PRO A 1 87 ? -27.114 2.641 4.100 1.00 93.44 87 PRO A CA 1
ATOM 637 C C . PRO A 1 87 ? -26.117 1.888 4.982 1.00 93.44 87 PRO A C 1
ATOM 639 O O . PRO A 1 87 ? -25.426 0.975 4.517 1.00 93.44 87 PRO A O 1
ATOM 642 N N . ALA A 1 88 ? -26.097 2.241 6.270 1.00 88.88 88 ALA A N 1
ATOM 643 C CA . ALA A 1 88 ? -25.282 1.552 7.257 1.00 88.88 88 ALA A CA 1
ATOM 644 C C . ALA A 1 88 ? -25.490 0.037 7.151 1.00 88.88 88 ALA A C 1
ATOM 646 O O . ALA A 1 88 ? -26.648 -0.406 7.117 1.00 88.88 88 ALA A O 1
ATOM 647 N N . PRO A 1 89 ? -24.412 -0.771 7.106 1.00 81.19 89 PRO A N 1
ATOM 648 C CA . PRO A 1 89 ? -24.552 -2.215 7.090 1.00 81.19 89 PRO A CA 1
ATOM 649 C C . PRO A 1 89 ? -25.368 -2.587 8.318 1.00 81.19 89 PRO A C 1
ATOM 651 O O . PRO A 1 89 ? -24.926 -2.349 9.442 1.00 81.19 89 PRO A O 1
ATOM 654 N N . ALA A 1 90 ? -26.589 -3.097 8.094 1.00 80.62 90 ALA A N 1
ATOM 655 C CA . ALA A 1 90 ? -27.538 -3.392 9.156 1.00 80.62 90 ALA A CA 1
ATOM 656 C C . ALA A 1 90 ? -26.787 -4.203 10.196 1.00 80.62 90 ALA A C 1
ATOM 658 O O . ALA A 1 90 ? -26.391 -5.332 9.885 1.00 80.62 90 ALA A O 1
ATOM 659 N N . ALA A 1 91 ? -26.507 -3.580 11.353 1.00 71.44 91 ALA A N 1
ATOM 660 C CA . ALA A 1 91 ? -25.621 -4.132 12.361 1.00 71.44 91 ALA A CA 1
ATOM 661 C C . ALA A 1 91 ? -26.099 -5.553 12.562 1.00 71.44 91 ALA A C 1
ATOM 663 O O . ALA A 1 91 ? -27.223 -5.746 13.039 1.00 71.44 91 ALA A O 1
ATOM 664 N N . ARG A 1 92 ? -25.330 -6.531 12.052 1.00 60.88 92 ARG A N 1
ATOM 665 C CA . ARG A 1 92 ? -25.734 -7.929 12.097 1.00 60.88 92 ARG A CA 1
ATOM 666 C C . ARG A 1 92 ? -25.847 -8.164 13.575 1.00 60.88 92 ARG A C 1
ATOM 668 O O . ARG A 1 92 ? -24.812 -8.264 14.233 1.00 60.88 92 ARG A O 1
ATOM 675 N N . ARG A 1 93 ? -27.083 -8.128 14.095 1.00 54.56 93 ARG A N 1
ATOM 676 C CA . ARG A 1 93 ? -27.410 -8.450 15.473 1.00 54.56 93 ARG A CA 1
ATOM 677 C C . ARG A 1 93 ? -26.751 -9.790 15.596 1.00 54.56 93 ARG A C 1
ATOM 679 O O . ARG A 1 93 ? -27.240 -10.761 15.017 1.00 54.56 93 ARG A O 1
ATOM 686 N N . ARG A 1 94 ? -25.573 -9.803 16.222 1.00 54.03 94 ARG A N 1
ATOM 687 C CA . ARG A 1 94 ? -24.908 -11.015 16.632 1.00 54.03 94 ARG A CA 1
ATOM 688 C C . ARG A 1 94 ? -25.937 -11.547 17.588 1.00 54.03 94 ARG A C 1
ATOM 690 O O . ARG A 1 94 ? -26.034 -11.069 18.715 1.00 54.03 94 ARG A O 1
ATOM 697 N N . LEU A 1 95 ? -26.839 -12.371 17.048 1.00 57.50 95 LEU A N 1
ATOM 698 C CA . LEU A 1 95 ? -27.803 -13.103 17.818 1.00 57.50 95 LEU A CA 1
ATOM 699 C C . LEU A 1 95 ? -26.880 -13.770 18.804 1.00 57.50 95 LEU A C 1
ATOM 701 O O . LEU A 1 95 ? -26.034 -14.577 18.416 1.00 57.50 95 LEU A O 1
ATOM 705 N N . LEU A 1 96 ? -26.950 -13.282 20.037 1.00 57.59 96 LEU A N 1
ATOM 706 C CA . LEU A 1 96 ? -26.348 -13.877 21.196 1.00 57.59 96 LEU A CA 1
ATOM 707 C C . LEU A 1 96 ? -26.993 -15.253 21.257 1.00 57.59 96 LEU A C 1
ATOM 709 O O . LEU A 1 96 ? -27.971 -15.483 21.965 1.00 57.59 96 LEU A O 1
ATOM 713 N N . GLY A 1 97 ? -26.469 -16.167 20.444 1.00 50.34 97 GLY A N 1
ATOM 714 C CA . GLY A 1 97 ? -26.542 -17.586 20.632 1.00 50.34 97 GLY A CA 1
ATOM 715 C C . GLY A 1 97 ? -25.787 -17.804 21.916 1.00 50.34 97 GLY A C 1
ATOM 716 O O . GLY A 1 97 ? -24.588 -18.041 21.900 1.00 50.34 97 GLY A O 1
ATOM 717 N N . ARG A 1 98 ? -26.488 -17.537 23.021 1.00 51.88 98 ARG A N 1
ATOM 718 C CA . ARG A 1 98 ? -26.625 -18.365 24.205 1.00 51.88 98 ARG A CA 1
ATOM 719 C C . ARG A 1 98 ? -25.633 -19.523 24.186 1.00 51.88 98 ARG A C 1
ATOM 721 O O . ARG A 1 98 ? -26.027 -20.681 24.070 1.00 51.88 98 ARG A O 1
ATOM 728 N N . SER A 1 99 ? -24.350 -19.193 24.302 1.00 48.81 99 SER A N 1
ATOM 729 C CA . SER A 1 99 ? -23.330 -20.141 24.695 1.00 48.81 99 SER A CA 1
ATOM 730 C C . SER A 1 99 ? -23.703 -20.473 26.125 1.00 48.81 99 SER A C 1
ATOM 732 O O . SER A 1 99 ? -23.518 -19.680 27.048 1.00 48.81 99 SER A O 1
ATOM 734 N N . ARG A 1 100 ? -24.437 -21.578 26.265 1.00 54.12 100 ARG A N 1
ATOM 735 C CA . ARG A 1 100 ? -24.754 -22.179 27.548 1.00 54.12 100 ARG A CA 1
ATOM 736 C C . ARG A 1 100 ? -23.426 -22.325 28.274 1.00 54.12 100 ARG A C 1
ATOM 738 O O . ARG A 1 100 ? -22.606 -23.141 27.868 1.00 54.12 100 ARG A O 1
ATOM 745 N N . SER A 1 101 ? -23.258 -21.565 29.352 1.00 48.28 101 SER A N 1
ATOM 746 C CA . SER A 1 101 ? -22.328 -21.896 30.421 1.00 48.28 101 SER A CA 1
ATOM 747 C C . SER A 1 101 ? -22.526 -23.367 30.776 1.00 48.28 101 SER A C 1
ATOM 749 O O . SER A 1 101 ? -23.507 -23.735 31.425 1.00 48.28 101 SER A O 1
ATOM 751 N N . ALA A 1 102 ? -21.623 -24.218 30.303 1.00 50.72 102 ALA A N 1
ATOM 752 C CA . ALA A 1 102 ? -21.441 -25.535 30.871 1.00 50.72 102 ALA A CA 1
ATOM 753 C C . ALA A 1 102 ? -20.712 -25.327 32.210 1.00 50.72 102 ALA A C 1
ATOM 755 O O . ALA A 1 102 ? -19.664 -24.679 32.236 1.00 50.72 102 ALA A O 1
ATOM 756 N N . PRO A 1 103 ? -21.267 -25.802 33.335 1.00 59.34 103 PRO A N 1
ATOM 757 C CA . PRO A 1 103 ? -20.636 -25.644 34.633 1.00 59.34 103 PRO A CA 1
ATOM 758 C C . PRO A 1 103 ? -19.349 -26.469 34.693 1.00 59.34 103 PRO A C 1
ATOM 760 O O . PRO A 1 103 ? -19.314 -27.633 34.291 1.00 59.34 103 PRO A O 1
ATOM 763 N N . ALA A 1 104 ? -18.303 -25.840 35.226 1.00 56.47 104 ALA A N 1
ATOM 764 C CA . ALA A 1 104 ? -17.008 -26.429 35.513 1.00 56.47 104 ALA A CA 1
ATOM 765 C C . ALA A 1 104 ? -17.160 -27.739 36.302 1.00 56.47 104 ALA A C 1
ATOM 767 O O . ALA A 1 104 ? -17.432 -27.741 37.505 1.00 56.47 104 ALA A O 1
ATOM 768 N N . LYS A 1 105 ? -16.957 -28.871 35.624 1.00 54.12 105 LYS A N 1
ATOM 769 C CA . LYS A 1 105 ? -16.795 -30.168 36.274 1.00 54.12 105 LYS A CA 1
ATOM 770 C C . LYS A 1 105 ? -15.301 -30.388 36.489 1.00 54.12 105 LYS A C 1
ATOM 772 O O . LYS A 1 105 ? -14.573 -30.712 35.557 1.00 54.12 105 LYS A O 1
ATOM 777 N N . LYS A 1 106 ? -14.863 -30.173 37.735 1.00 59.69 106 LYS A N 1
ATOM 778 C CA . LYS A 1 106 ? -13.586 -30.653 38.284 1.00 59.69 106 LYS A CA 1
ATOM 779 C C . LYS A 1 106 ? -13.346 -32.092 37.813 1.00 59.69 106 LYS A C 1
ATOM 781 O O . LYS A 1 106 ? -14.106 -32.984 38.188 1.00 59.69 106 LYS A O 1
ATOM 786 N N . ALA A 1 107 ? -12.290 -32.305 37.037 1.00 49.47 107 ALA A N 1
ATOM 787 C CA . ALA A 1 107 ? -11.711 -33.623 36.821 1.00 49.47 107 ALA A CA 1
ATOM 788 C C . ALA A 1 107 ? -10.412 -33.731 37.646 1.00 49.47 107 ALA A C 1
ATOM 790 O O . ALA A 1 107 ? -9.657 -32.758 37.710 1.00 49.47 107 ALA A O 1
ATOM 791 N N . PRO A 1 108 ? -10.179 -34.870 38.320 1.00 60.03 108 PRO A N 1
ATOM 792 C CA . PRO A 1 108 ? -9.028 -35.086 39.185 1.00 60.03 108 PRO A CA 1
ATOM 793 C C . PRO A 1 108 ? -7.750 -35.373 38.390 1.00 60.03 108 PRO A C 1
ATOM 795 O O . PRO A 1 108 ? -7.779 -35.917 37.287 1.00 60.03 108 PRO A O 1
ATOM 798 N N . SER A 1 109 ? -6.629 -35.031 39.018 1.00 50.09 109 SER A N 1
ATOM 799 C CA . SER A 1 109 ? -5.257 -35.335 38.625 1.00 50.09 109 SER A CA 1
ATOM 800 C C . SER A 1 109 ? -5.088 -36.802 38.221 1.00 50.09 109 SER A C 1
ATOM 802 O O . SER A 1 109 ? -5.391 -37.705 39.003 1.00 50.09 109 SER A O 1
ATOM 804 N N . ARG A 1 110 ? -4.574 -37.044 37.010 1.00 54.06 110 ARG A N 1
ATOM 805 C CA . ARG A 1 110 ? -4.193 -38.380 36.537 1.00 54.06 110 ARG A CA 1
ATOM 806 C C . ARG A 1 110 ? -2.671 -38.556 36.684 1.00 54.06 110 ARG A C 1
ATOM 808 O O . ARG A 1 110 ? -1.941 -37.662 36.260 1.00 54.06 110 ARG A O 1
ATOM 815 N N . PRO A 1 111 ? -2.190 -39.661 37.279 1.00 62.16 111 PRO A N 1
ATOM 816 C CA . PRO A 1 111 ? -0.764 -39.946 37.416 1.00 62.16 111 PRO A CA 1
ATOM 817 C C . PRO A 1 111 ? -0.113 -40.322 36.076 1.00 62.16 111 PRO A C 1
ATOM 819 O O . PRO A 1 111 ? -0.756 -40.896 35.194 1.00 62.16 111 PRO A O 1
ATOM 822 N N . SER A 1 112 ? 1.173 -39.982 35.969 1.00 51.50 112 SER A N 1
ATOM 823 C CA . SER A 1 112 ? 2.074 -40.205 34.838 1.00 51.50 112 SER A CA 1
ATOM 824 C C . SER A 1 112 ? 2.054 -41.645 34.319 1.00 51.50 112 SER A C 1
ATOM 826 O O . SER A 1 112 ? 2.238 -42.592 35.083 1.00 51.50 112 SER A O 1
ATOM 828 N N . ALA A 1 113 ? 1.890 -41.795 33.004 1.00 59.66 113 ALA A N 1
ATOM 829 C CA . ALA A 1 113 ? 2.107 -43.041 32.274 1.00 59.66 113 ALA A CA 1
ATOM 830 C C . ALA A 1 113 ? 3.480 -43.010 31.561 1.00 59.66 113 ALA A C 1
ATOM 832 O O . ALA A 1 113 ? 3.964 -41.923 31.235 1.00 59.66 113 ALA A O 1
ATOM 833 N N . PRO A 1 114 ? 4.117 -44.176 31.345 1.00 62.69 114 PRO A N 1
ATOM 834 C CA . PRO A 1 114 ? 5.481 -44.283 30.834 1.00 62.69 114 PRO A CA 1
ATOM 835 C C . PRO A 1 114 ? 5.591 -44.018 29.325 1.00 62.69 114 PRO A C 1
ATOM 837 O O . PRO A 1 114 ? 4.656 -44.227 28.554 1.00 62.69 114 PRO A O 1
ATOM 840 N N . VAL A 1 115 ? 6.786 -43.569 28.942 1.00 61.88 115 VAL A N 1
ATOM 841 C CA . VAL A 1 115 ? 7.248 -43.239 27.588 1.00 61.88 115 VAL A CA 1
ATOM 842 C C . VAL A 1 115 ? 7.119 -44.445 26.641 1.00 61.88 115 VAL A C 1
ATOM 844 O O . VAL A 1 115 ? 7.674 -45.501 26.951 1.00 61.88 115 VAL A O 1
ATOM 847 N N . PRO A 1 116 ? 6.454 -44.318 25.478 1.00 60.97 116 PRO A N 1
ATOM 848 C CA . PRO A 1 116 ? 6.499 -45.341 24.443 1.00 60.97 116 PRO A CA 1
ATOM 849 C C . PRO A 1 116 ? 7.785 -45.223 23.611 1.00 60.97 116 PRO A C 1
ATOM 851 O O . PRO A 1 116 ? 8.119 -44.164 23.080 1.00 60.97 116 PRO A O 1
ATOM 854 N N . THR A 1 117 ? 8.500 -46.340 23.493 1.00 59.62 117 THR A N 1
ATOM 855 C CA . THR A 1 117 ? 9.618 -46.546 22.567 1.00 59.62 117 THR A CA 1
ATOM 856 C C . THR A 1 117 ? 9.121 -46.471 21.121 1.00 59.62 117 THR A C 1
ATOM 858 O O . THR A 1 117 ? 8.233 -47.223 20.727 1.00 59.62 117 THR A O 1
ATOM 861 N N . ILE A 1 118 ? 9.700 -45.561 20.338 1.00 65.19 118 ILE A N 1
ATOM 862 C CA . ILE A 1 118 ? 9.411 -45.354 18.914 1.00 65.19 118 ILE A CA 1
ATOM 863 C C . ILE A 1 118 ? 10.218 -46.385 18.094 1.00 65.19 118 ILE A C 1
ATOM 865 O O . ILE A 1 118 ? 11.445 -46.391 18.205 1.00 65.19 118 ILE A O 1
ATOM 869 N N . PRO A 1 119 ? 9.584 -47.265 17.293 1.00 72.50 119 PRO A N 1
ATOM 870 C CA . PRO A 1 119 ? 10.285 -48.126 16.337 1.00 72.50 119 PRO A CA 1
ATOM 871 C C . PRO A 1 119 ? 10.783 -47.340 15.103 1.00 72.50 119 PRO A C 1
ATOM 873 O O . PRO A 1 119 ? 10.206 -46.303 14.768 1.00 72.50 119 PRO A O 1
ATOM 876 N N . PRO A 1 120 ? 11.842 -47.814 14.417 1.00 69.31 120 PRO A N 1
ATOM 877 C CA . PRO A 1 120 ? 12.435 -47.124 13.272 1.00 69.31 120 PRO A CA 1
ATOM 878 C C . PRO A 1 120 ? 11.496 -47.096 12.055 1.00 69.31 120 PRO A C 1
ATOM 880 O O . PRO A 1 120 ? 10.784 -48.059 11.773 1.00 69.31 120 PRO A O 1
ATOM 883 N N . ALA A 1 121 ? 11.512 -45.962 11.351 1.00 64.56 121 ALA A N 1
ATOM 884 C CA . ALA A 1 121 ? 10.682 -45.668 10.189 1.00 64.56 121 ALA A CA 1
ATOM 885 C C . ALA A 1 121 ? 11.015 -46.570 8.979 1.00 64.56 121 ALA A C 1
ATOM 887 O O . ALA A 1 121 ? 12.197 -46.772 8.696 1.00 64.56 121 ALA A O 1
ATOM 888 N N . PRO A 1 122 ? 10.011 -47.076 8.237 1.00 67.12 122 PRO A N 1
ATOM 889 C CA . PRO A 1 122 ? 10.227 -47.699 6.936 1.00 67.12 122 PRO A CA 1
ATOM 890 C C . PRO A 1 122 ? 10.431 -46.640 5.839 1.00 67.12 122 PRO A C 1
ATOM 892 O O . PRO A 1 122 ? 9.804 -45.579 5.854 1.00 67.12 122 PRO A O 1
ATOM 895 N N . GLU A 1 123 ? 11.318 -46.948 4.892 1.00 55.78 123 GLU A N 1
ATOM 896 C CA . GLU A 1 123 ? 11.623 -46.147 3.701 1.00 55.78 123 GLU A CA 1
ATOM 897 C C . GLU A 1 123 ? 10.380 -45.928 2.813 1.00 55.78 123 GLU A C 1
ATOM 899 O O . GLU A 1 123 ? 9.550 -46.834 2.681 1.00 55.78 123 GLU A O 1
ATOM 904 N N . PRO A 1 124 ? 10.229 -44.750 2.175 1.00 62.75 124 PRO A N 1
ATOM 905 C CA . PRO A 1 124 ? 9.114 -44.491 1.277 1.00 62.75 124 PRO A CA 1
ATOM 906 C C . PRO A 1 124 ? 9.343 -45.133 -0.098 1.00 62.75 124 PRO A C 1
ATOM 908 O O . PRO A 1 124 ? 10.213 -44.733 -0.871 1.00 62.75 124 PRO A O 1
ATOM 911 N N . ASP A 1 125 ? 8.491 -46.108 -0.396 1.00 51.97 125 ASP A N 1
ATOM 912 C CA . ASP A 1 125 ? 8.330 -46.770 -1.687 1.00 51.97 125 ASP A CA 1
ATOM 913 C C . ASP A 1 125 ? 7.740 -45.771 -2.710 1.00 51.97 125 ASP A C 1
ATOM 915 O O . ASP A 1 125 ? 6.602 -45.305 -2.581 1.00 51.97 125 ASP A O 1
ATOM 919 N N . GLN A 1 126 ? 8.526 -45.399 -3.726 1.00 54.44 126 GLN A N 1
ATOM 920 C CA . GLN A 1 126 ? 8.074 -44.598 -4.868 1.00 54.44 126 GLN A CA 1
ATOM 921 C C . GLN A 1 126 ? 7.170 -45.450 -5.765 1.00 54.44 126 GLN A C 1
ATOM 923 O O . GLN A 1 126 ? 7.644 -46.215 -6.606 1.00 54.44 126 GLN A O 1
ATOM 928 N N . ARG A 1 127 ? 5.849 -45.277 -5.649 1.00 49.78 127 ARG A N 1
ATOM 929 C CA . ARG A 1 127 ? 4.902 -45.736 -6.675 1.00 49.78 127 ARG A CA 1
ATOM 930 C C . ARG A 1 127 ? 3.930 -44.636 -7.082 1.00 49.78 127 ARG A C 1
ATOM 932 O O . ARG A 1 127 ? 2.987 -44.317 -6.371 1.00 49.78 127 ARG A O 1
ATOM 939 N N . ASN A 1 128 ? 4.212 -44.097 -8.267 1.00 57.62 128 ASN A N 1
ATOM 940 C CA . ASN A 1 128 ? 3.285 -43.785 -9.355 1.00 57.62 128 ASN A CA 1
ATOM 941 C C . ASN A 1 128 ? 1.801 -43.690 -8.979 1.00 57.62 128 ASN A C 1
ATOM 943 O O . ASN A 1 128 ? 1.135 -44.714 -8.845 1.00 57.62 128 ASN A O 1
ATOM 947 N N . ASN A 1 129 ? 1.264 -42.470 -8.988 1.00 48.44 129 ASN A N 1
ATOM 948 C CA . ASN A 1 129 ? -0.164 -42.253 -9.181 1.00 48.44 129 ASN A CA 1
ATOM 949 C C . ASN A 1 129 ? -0.393 -41.340 -10.386 1.00 48.44 129 ASN A C 1
ATOM 951 O O . ASN A 1 129 ? -0.165 -40.133 -10.342 1.00 48.44 129 ASN A O 1
ATOM 955 N N . ALA A 1 130 ? -0.833 -41.977 -11.469 1.00 43.03 130 ALA A N 1
ATOM 956 C CA . ALA A 1 130 ? -1.421 -41.340 -12.630 1.00 43.03 130 ALA A CA 1
ATOM 957 C C . ALA A 1 130 ? -2.799 -40.763 -12.262 1.00 43.03 130 ALA A C 1
ATOM 959 O O . ALA A 1 130 ? -3.593 -41.394 -11.563 1.00 43.03 130 ALA A O 1
ATOM 960 N N . ALA A 1 131 ? -3.053 -39.550 -12.740 1.00 44.44 131 ALA A N 1
ATOM 961 C CA . ALA A 1 131 ? -4.274 -38.788 -12.529 1.00 44.44 131 ALA A CA 1
ATOM 962 C C . ALA A 1 131 ? -5.495 -39.393 -13.253 1.00 44.44 131 ALA A C 1
ATOM 964 O O . ALA A 1 131 ? -5.354 -39.869 -14.382 1.00 44.44 131 ALA A O 1
ATOM 965 N N . PRO A 1 132 ? -6.713 -39.277 -12.692 1.00 53.25 132 PRO A N 1
ATOM 966 C CA . PRO A 1 132 ? -7.936 -39.330 -13.474 1.00 53.25 132 PRO A CA 1
ATOM 967 C C . PRO A 1 132 ? -8.382 -37.913 -13.873 1.00 53.25 132 PRO A C 1
ATOM 969 O O . PRO A 1 132 ? -8.561 -37.031 -13.033 1.00 53.25 132 PRO A O 1
ATOM 972 N N . ALA A 1 133 ? -8.576 -37.715 -15.177 1.00 43.03 133 ALA A N 1
ATOM 973 C CA . ALA A 1 133 ? -9.163 -36.516 -15.759 1.00 43.03 133 ALA A CA 1
ATOM 974 C C . ALA A 1 133 ? -10.649 -36.399 -15.377 1.00 43.03 133 ALA A C 1
ATOM 976 O O . ALA A 1 133 ? -11.446 -37.288 -15.683 1.00 43.03 133 ALA A O 1
ATOM 977 N N . LEU A 1 134 ? -11.027 -35.290 -14.738 1.00 44.19 134 LEU A N 1
ATOM 978 C CA . LEU A 1 134 ? -12.419 -34.886 -14.542 1.00 44.19 134 LEU A CA 1
ATOM 979 C C . LEU A 1 134 ? -12.740 -33.744 -15.510 1.00 44.19 134 LEU A C 1
ATOM 981 O O . LEU A 1 134 ? -12.046 -32.731 -15.547 1.00 44.19 134 LEU A O 1
ATOM 985 N N . GLY A 1 135 ? -13.771 -33.961 -16.327 1.00 37.59 135 GLY A N 1
ATOM 986 C CA . GLY A 1 135 ? -14.220 -33.051 -17.374 1.00 37.59 135 GLY A CA 1
ATOM 987 C C . GLY A 1 135 ? -14.755 -31.728 -16.831 1.00 37.59 135 GLY A C 1
ATOM 988 O O . GLY A 1 135 ? -15.508 -31.692 -15.860 1.00 37.59 135 GLY A O 1
ATOM 989 N N . ILE A 1 136 ? -14.375 -30.645 -17.504 1.00 46.47 136 ILE A N 1
ATOM 990 C CA . ILE A 1 136 ? -14.857 -29.290 -17.247 1.00 46.47 136 ILE A CA 1
ATOM 991 C C . ILE A 1 136 ? -16.145 -29.083 -18.065 1.00 46.47 136 ILE A C 1
ATOM 993 O O . ILE A 1 136 ? -16.110 -29.269 -19.284 1.00 46.47 136 ILE A O 1
ATOM 997 N N . PRO A 1 137 ? -17.283 -28.719 -17.445 1.00 43.31 137 PRO A N 1
ATOM 998 C CA . PRO A 1 137 ? -18.486 -28.343 -18.177 1.00 43.31 137 PRO A CA 1
ATOM 999 C C . PRO A 1 137 ? -18.336 -26.956 -18.819 1.00 43.31 137 PRO A C 1
ATOM 1001 O O . PRO A 1 137 ? -17.892 -25.996 -18.192 1.00 43.31 137 PRO A O 1
ATOM 1004 N N . THR A 1 138 ? -18.736 -26.867 -20.084 1.00 52.41 138 THR A N 1
ATOM 1005 C CA . THR A 1 138 ? -18.771 -25.657 -20.913 1.00 52.41 138 THR A CA 1
ATOM 1006 C C . THR A 1 138 ? -19.733 -24.604 -20.334 1.00 52.41 138 THR A C 1
ATOM 1008 O O . THR A 1 138 ? -20.873 -24.955 -20.016 1.00 52.41 138 THR A O 1
ATOM 1011 N N . PRO A 1 139 ? -19.346 -23.319 -20.223 1.00 57.34 139 PRO A N 1
ATOM 1012 C CA . PRO A 1 139 ? -20.264 -22.257 -19.813 1.00 57.34 139 PRO A CA 1
ATOM 1013 C C . PRO A 1 139 ? -21.262 -21.895 -20.935 1.00 57.34 139 PRO A C 1
ATOM 1015 O O . PRO A 1 139 ? -20.893 -21.921 -22.113 1.00 57.34 139 PRO A O 1
ATOM 1018 N N . PRO A 1 140 ? -22.522 -21.548 -20.603 1.00 59.19 140 PRO A N 1
ATOM 1019 C CA . PRO A 1 140 ? -23.515 -21.128 -21.585 1.00 59.19 140 PRO A CA 1
ATOM 1020 C C . PRO A 1 140 ? -23.240 -19.724 -22.145 1.00 59.19 140 PRO A C 1
ATOM 1022 O O . PRO A 1 140 ? -22.805 -18.809 -21.449 1.00 59.19 140 PRO A O 1
ATOM 1025 N N . THR A 1 141 ? -23.543 -19.589 -23.434 1.00 53.19 141 THR A N 1
ATOM 1026 C CA . THR A 1 141 ? -23.481 -18.396 -24.286 1.00 53.19 141 THR A CA 1
ATOM 1027 C C . THR A 1 141 ? -24.304 -17.216 -23.733 1.00 53.19 141 THR A C 1
ATOM 1029 O O . THR A 1 141 ? -25.436 -17.432 -23.295 1.00 53.19 141 THR A O 1
ATOM 1032 N N . PRO A 1 142 ? -23.800 -15.965 -23.784 1.00 54.31 142 PRO A N 1
ATOM 1033 C CA . PRO A 1 142 ? -24.540 -14.790 -23.323 1.00 54.31 142 PRO A CA 1
ATOM 1034 C C . PRO A 1 142 ? -25.687 -14.407 -24.272 1.00 54.31 142 PRO A C 1
ATOM 1036 O O . PRO A 1 142 ? -25.536 -14.395 -25.493 1.00 54.31 142 PRO A O 1
ATOM 1039 N N . ALA A 1 143 ? -26.835 -14.071 -23.679 1.00 50.25 143 ALA A N 1
ATOM 1040 C CA . ALA A 1 143 ? -28.003 -13.523 -24.361 1.00 50.25 143 ALA A CA 1
ATOM 1041 C C . ALA A 1 143 ? -27.814 -12.033 -24.713 1.00 50.25 143 ALA A C 1
ATOM 1043 O O . ALA A 1 143 ? -27.089 -11.301 -24.044 1.00 50.25 143 ALA A O 1
ATOM 1044 N N . HIS A 1 144 ? -28.482 -11.622 -25.789 1.00 56.06 144 HIS A N 1
ATOM 1045 C CA . HIS A 1 144 ? -28.369 -10.337 -26.478 1.00 56.06 144 HIS A CA 1
ATOM 1046 C C . HIS A 1 144 ? -28.667 -9.082 -25.623 1.00 56.06 144 HIS A C 1
ATOM 1048 O O . HIS A 1 144 ? -29.473 -9.150 -24.693 1.00 56.06 144 HIS A O 1
ATOM 1054 N N . PRO A 1 145 ? -28.098 -7.912 -25.991 1.00 54.97 145 PRO A N 1
ATOM 1055 C CA . PRO A 1 145 ? -28.427 -6.615 -25.398 1.00 54.97 145 PRO A CA 1
ATOM 1056 C C . PRO A 1 145 ? -29.872 -6.184 -25.685 1.00 54.97 145 PRO A C 1
ATOM 1058 O O . PRO A 1 145 ? -30.334 -6.240 -26.824 1.00 54.97 145 PRO A O 1
ATOM 1061 N N . ILE A 1 146 ? -30.562 -5.707 -24.650 1.00 56.25 146 ILE A N 1
ATOM 1062 C CA . ILE A 1 146 ? -31.856 -5.024 -24.747 1.00 56.25 146 ILE A CA 1
ATOM 1063 C C . ILE A 1 146 ? -31.582 -3.548 -25.068 1.00 56.25 146 ILE A C 1
ATOM 1065 O O . ILE A 1 146 ? -30.953 -2.848 -24.275 1.00 56.25 146 ILE A O 1
ATOM 1069 N N . GLU A 1 147 ? -32.047 -3.076 -26.226 1.00 39.56 147 GLU A N 1
ATOM 1070 C CA . GLU A 1 147 ? -32.085 -1.652 -26.578 1.00 39.56 147 GLU A CA 1
ATOM 1071 C C . GLU A 1 147 ? -33.078 -0.911 -25.667 1.00 39.56 147 GLU A C 1
ATOM 1073 O O . GLU A 1 147 ? -34.263 -1.243 -25.622 1.00 39.56 147 GLU A O 1
ATOM 1078 N N . ILE A 1 148 ? -32.602 0.113 -24.952 1.00 52.25 148 ILE A N 1
ATOM 1079 C CA . ILE A 1 148 ? -33.452 1.038 -24.192 1.00 52.25 148 ILE A CA 1
ATOM 1080 C C . ILE A 1 148 ? -33.661 2.313 -25.034 1.00 52.25 148 ILE A C 1
ATOM 1082 O O . ILE A 1 148 ? -32.675 2.945 -25.430 1.00 52.25 148 ILE A O 1
ATOM 1086 N N . PRO A 1 149 ? -34.916 2.726 -25.306 1.00 54.47 149 PRO A N 1
ATOM 1087 C CA . PRO A 1 149 ? -35.218 3.941 -26.058 1.00 54.47 149 PRO A CA 1
ATOM 1088 C C . PRO A 1 149 ? -34.737 5.201 -25.328 1.00 54.47 149 PRO A C 1
ATOM 1090 O O . PRO A 1 149 ? -35.017 5.394 -24.147 1.00 54.47 149 PRO A O 1
ATOM 1093 N N . HIS A 1 150 ? -34.040 6.077 -26.053 1.00 40.88 150 HIS A N 1
ATOM 1094 C CA . HIS A 1 150 ? -33.657 7.408 -25.589 1.00 40.88 150 HIS A CA 1
ATOM 1095 C C . HIS A 1 150 ? -34.880 8.326 -25.543 1.00 40.88 150 HIS A C 1
ATOM 1097 O O . HIS A 1 150 ? -35.433 8.668 -26.592 1.00 40.88 150 HIS A O 1
ATOM 1103 N N . ASP A 1 151 ? -35.263 8.765 -24.343 1.00 48.19 151 ASP A N 1
ATOM 1104 C CA . ASP A 1 151 ? -36.265 9.810 -24.161 1.00 48.19 151 ASP A CA 1
ATOM 1105 C C . ASP A 1 151 ? -35.611 11.160 -23.810 1.00 48.19 151 ASP A C 1
ATOM 1107 O O . ASP A 1 151 ? -34.824 11.306 -22.878 1.00 48.19 151 ASP A O 1
ATOM 1111 N N . ARG A 1 152 ? -35.942 12.119 -24.672 1.00 41.97 152 ARG A N 1
ATOM 1112 C CA . ARG A 1 152 ? -35.895 13.588 -24.626 1.00 41.97 152 ARG A CA 1
ATOM 1113 C C . ARG A 1 152 ? -35.307 14.284 -23.386 1.00 41.97 152 ARG A C 1
ATOM 1115 O O . ARG A 1 152 ? -35.911 14.325 -22.320 1.00 41.97 152 ARG A O 1
ATOM 1122 N N . GLN A 1 153 ? -34.257 15.070 -23.629 1.00 40.50 153 GLN A N 1
ATOM 1123 C CA . GLN A 1 153 ? -33.797 16.148 -22.749 1.00 40.50 153 GLN A CA 1
ATOM 1124 C C . GLN A 1 153 ? -34.303 17.517 -23.263 1.00 40.50 153 GLN A C 1
ATOM 1126 O O . GLN A 1 153 ? -33.977 17.891 -24.394 1.00 40.50 153 GLN A O 1
ATOM 1131 N N . PRO A 1 154 ? -35.088 18.292 -22.488 1.00 54.12 154 PRO A N 1
ATOM 1132 C CA . PRO A 1 154 ? -35.462 19.655 -22.855 1.00 54.12 154 PRO A CA 1
ATOM 1133 C C . PRO A 1 154 ? -34.509 20.709 -22.259 1.00 54.12 154 PRO A C 1
ATOM 1135 O O . PRO A 1 154 ? -34.291 20.762 -21.055 1.00 54.12 154 PRO A O 1
ATOM 1138 N N . GLY A 1 155 ? -34.023 21.599 -23.133 1.00 41.22 155 GLY A N 1
ATOM 1139 C CA . GLY A 1 155 ? -33.856 23.037 -22.880 1.00 41.22 155 GLY A CA 1
ATOM 1140 C C . GLY A 1 155 ? -32.741 23.502 -21.937 1.00 41.22 155 GLY A C 1
ATOM 1141 O O . GLY A 1 155 ? -32.942 23.615 -20.733 1.00 41.22 155 GLY A O 1
ATOM 1142 N N . ARG A 1 156 ? -31.618 23.962 -22.508 1.00 47.50 156 ARG A N 1
ATOM 1143 C CA . ARG A 1 156 ? -30.658 24.845 -21.822 1.00 47.50 156 ARG A CA 1
ATOM 1144 C C . ARG A 1 156 ? -30.738 26.253 -22.438 1.00 47.50 156 ARG A C 1
ATOM 1146 O O . ARG A 1 156 ? -30.536 26.370 -23.646 1.00 47.50 156 ARG A O 1
ATOM 1153 N N . PRO A 1 157 ? -31.049 27.312 -21.669 1.00 56.53 157 PRO A N 1
ATOM 1154 C CA . PRO A 1 157 ? -31.061 28.674 -22.185 1.00 56.53 157 PRO A CA 1
ATOM 1155 C C . PRO A 1 157 ? -29.642 29.230 -22.341 1.00 56.53 157 PRO A C 1
ATOM 1157 O O . PRO A 1 157 ? -28.768 29.046 -21.495 1.00 56.53 157 PRO A O 1
ATOM 1160 N N . HIS A 1 158 ? -29.450 29.929 -23.456 1.00 47.19 158 HIS A N 1
ATOM 1161 C CA . HIS A 1 158 ? -28.247 30.660 -23.821 1.00 47.19 158 HIS A CA 1
ATOM 1162 C C . HIS A 1 158 ? -28.128 31.953 -23.006 1.00 47.19 158 HIS A C 1
ATOM 1164 O O . HIS A 1 158 ? -29.040 32.779 -23.021 1.00 47.19 158 HIS A O 1
ATOM 1170 N N . THR A 1 159 ? -26.967 32.191 -22.398 1.00 49.47 159 THR A N 1
ATOM 1171 C CA . THR A 1 159 ? -26.526 33.542 -22.029 1.00 49.47 159 THR A CA 1
ATOM 1172 C C . THR A 1 159 ? -25.210 33.852 -22.720 1.00 49.47 159 THR A C 1
ATOM 1174 O O . THR A 1 159 ? -24.213 33.153 -22.560 1.00 49.47 159 THR A O 1
ATOM 1177 N N . ALA A 1 160 ? -25.277 34.896 -23.539 1.00 46.56 160 ALA A N 1
ATOM 1178 C CA . ALA A 1 160 ? -24.204 35.491 -24.311 1.00 46.56 160 ALA A CA 1
ATOM 1179 C C . ALA A 1 160 ? -23.330 36.440 -23.468 1.00 46.56 160 ALA A C 1
ATOM 1181 O O . ALA A 1 160 ? -23.714 36.817 -22.362 1.00 46.56 160 ALA A O 1
ATOM 1182 N N . ALA A 1 161 ? -22.249 36.912 -24.111 1.00 41.03 161 ALA A N 1
ATOM 1183 C CA . ALA A 1 161 ? -21.268 37.945 -23.730 1.00 41.03 161 ALA A CA 1
ATOM 1184 C C . ALA A 1 161 ? -19.944 37.372 -23.175 1.00 41.03 161 ALA A C 1
ATOM 1186 O O . ALA A 1 161 ? -19.961 36.486 -22.341 1.00 41.03 161 ALA A O 1
ATOM 1187 N N . LYS A 1 162 ? -18.748 37.833 -23.562 1.00 42.31 162 LYS A N 1
ATOM 1188 C CA . LYS A 1 162 ? -18.361 39.038 -24.308 1.00 42.31 162 LYS A CA 1
ATOM 1189 C C . LYS A 1 162 ? -16.933 38.872 -24.856 1.00 42.31 162 LYS A C 1
ATOM 1191 O O . LYS A 1 162 ? -16.047 38.384 -24.171 1.00 42.31 162 LYS A O 1
ATOM 1196 N N . ASN A 1 163 ? -16.774 39.351 -26.083 1.00 45.56 163 ASN A N 1
ATOM 1197 C CA . ASN A 1 163 ? -15.563 39.734 -26.808 1.00 45.56 163 ASN A CA 1
ATOM 1198 C C . ASN A 1 163 ? -14.396 40.279 -25.952 1.00 45.56 163 ASN A C 1
ATOM 1200 O O . ASN A 1 163 ? -14.586 41.285 -25.268 1.00 45.56 163 ASN A O 1
ATOM 1204 N N . THR A 1 164 ? -13.180 39.761 -26.171 1.00 49.59 164 THR A N 1
ATOM 1205 C CA . THR A 1 164 ? -11.926 40.544 -26.139 1.00 49.59 164 THR A CA 1
ATOM 1206 C C . THR A 1 164 ? -10.938 40.038 -27.197 1.00 49.59 164 THR A C 1
ATOM 1208 O O . THR A 1 164 ? -10.794 38.841 -27.417 1.00 49.59 164 THR A O 1
ATOM 1211 N N . SER A 1 165 ? -10.316 41.012 -27.855 1.00 56.25 165 SER A N 1
ATOM 1212 C CA . SER A 1 165 ? -9.556 41.024 -29.109 1.00 56.25 165 SER A CA 1
ATOM 1213 C C . SER A 1 165 ? -8.287 40.150 -29.203 1.00 56.25 165 SER A C 1
ATOM 1215 O O . SER A 1 165 ? -7.720 39.772 -28.179 1.00 56.25 165 SER A O 1
ATOM 1217 N N . PRO A 1 166 ? -7.792 39.892 -30.436 1.00 52.84 166 PRO A N 1
ATOM 1218 C CA . PRO A 1 166 ? -6.615 39.066 -30.699 1.00 52.84 166 PRO A CA 1
ATOM 1219 C C . PRO A 1 166 ? -5.301 39.843 -30.515 1.00 52.84 166 PRO A C 1
ATOM 1221 O O . PRO A 1 166 ? -5.159 40.977 -30.973 1.00 52.84 166 PRO A O 1
ATOM 1224 N N . VAL A 1 167 ? -4.324 39.203 -29.870 1.00 58.09 167 VAL A N 1
ATOM 1225 C CA . VAL A 1 167 ? -2.934 39.673 -29.767 1.00 58.09 167 VAL A CA 1
ATOM 1226 C C . VAL A 1 167 ? -2.165 39.247 -31.023 1.00 58.09 167 VAL A C 1
ATOM 1228 O O . VAL A 1 167 ? -2.284 38.114 -31.485 1.00 58.09 167 VAL A O 1
ATOM 1231 N N . ALA A 1 168 ? -1.408 40.186 -31.590 1.00 63.75 168 ALA A N 1
ATOM 1232 C CA . ALA A 1 168 ? -0.627 40.035 -32.813 1.00 63.75 168 ALA A CA 1
ATOM 1233 C C . ALA A 1 168 ? 0.508 38.988 -32.692 1.00 63.75 168 ALA A C 1
ATOM 1235 O O . ALA A 1 168 ? 1.080 38.828 -31.612 1.00 63.75 168 ALA A O 1
ATOM 1236 N N . PRO A 1 169 ? 0.888 38.313 -33.795 1.00 63.31 169 PRO A N 1
ATOM 1237 C CA . PRO A 1 169 ? 2.002 37.371 -33.812 1.00 63.31 169 PRO A CA 1
ATOM 1238 C C . PRO A 1 169 ? 3.353 38.102 -33.778 1.00 63.31 169 PRO A C 1
ATOM 1240 O O . PRO A 1 169 ? 3.648 38.949 -34.621 1.00 63.31 169 PRO A O 1
ATOM 1243 N N . VAL A 1 170 ? 4.190 37.744 -32.804 1.00 68.19 170 VAL A N 1
ATOM 1244 C CA . VAL A 1 170 ? 5.605 38.129 -32.740 1.00 68.19 170 VAL A CA 1
ATOM 1245 C C . VAL A 1 170 ? 6.388 37.291 -33.755 1.00 68.19 170 VAL A C 1
ATOM 1247 O O . VAL A 1 170 ? 6.243 36.072 -33.815 1.00 68.19 170 VAL A O 1
ATOM 1250 N N . ALA A 1 171 ? 7.192 37.964 -34.577 1.00 66.38 171 ALA A N 1
ATOM 1251 C CA . ALA A 1 171 ? 8.001 37.367 -35.633 1.00 66.38 171 ALA A CA 1
ATOM 1252 C C . ALA A 1 171 ? 9.080 36.397 -35.092 1.00 66.38 171 ALA A C 1
ATOM 1254 O O . ALA A 1 171 ? 9.627 36.631 -34.011 1.00 66.38 171 ALA A O 1
ATOM 1255 N N . PRO A 1 172 ? 9.439 35.344 -35.850 1.00 61.84 172 PRO A N 1
ATOM 1256 C CA . PRO A 1 172 ? 10.525 34.436 -35.493 1.00 61.84 172 PRO A CA 1
ATOM 1257 C C . PRO A 1 172 ? 11.907 35.089 -35.702 1.00 61.84 172 PRO A C 1
ATOM 1259 O O . PRO A 1 172 ? 12.103 35.799 -36.693 1.00 61.84 172 PRO A O 1
ATOM 1262 N N . PRO A 1 173 ? 12.896 34.838 -34.824 1.00 66.62 173 PRO A N 1
ATOM 1263 C CA . PRO A 1 173 ? 14.275 35.236 -35.073 1.00 66.62 173 PRO A CA 1
ATOM 1264 C C . PRO A 1 173 ? 14.914 34.364 -36.162 1.00 66.62 173 PRO A C 1
ATOM 1266 O O . PRO A 1 173 ? 14.825 33.137 -36.157 1.00 66.62 173 PRO A O 1
ATOM 1269 N N . THR A 1 174 ? 15.583 35.032 -37.096 1.00 65.56 174 THR A N 1
ATOM 1270 C CA . THR A 1 174 ? 16.346 34.462 -38.207 1.00 65.56 174 THR A CA 1
ATOM 1271 C C . THR A 1 174 ? 17.479 33.549 -37.709 1.00 65.56 174 THR A C 1
ATOM 1273 O O . THR A 1 174 ? 18.259 33.979 -36.852 1.00 65.56 174 THR A O 1
ATOM 1276 N N . PRO A 1 175 ? 17.654 32.333 -38.259 1.00 54.62 175 PRO A N 1
ATOM 1277 C CA . PRO A 1 175 ? 18.816 31.505 -37.960 1.00 54.62 175 PRO A CA 1
ATOM 1278 C C . PRO A 1 175 ? 20.070 32.094 -38.622 1.00 54.62 175 PRO A C 1
ATOM 1280 O O . PRO A 1 175 ? 20.108 32.335 -39.829 1.00 54.62 175 PRO A O 1
ATOM 1283 N N . ARG A 1 176 ? 21.114 32.338 -37.824 1.00 51.62 176 ARG A N 1
ATOM 1284 C CA . ARG A 1 176 ? 22.455 32.648 -38.331 1.00 51.62 176 ARG A CA 1
ATOM 1285 C C . ARG A 1 176 ? 23.127 31.350 -38.767 1.00 51.62 176 ARG A C 1
ATOM 1287 O O . ARG A 1 176 ? 23.274 30.429 -37.972 1.00 51.62 176 ARG A O 1
ATOM 1294 N N . HIS A 1 177 ? 23.543 31.313 -40.028 1.00 43.78 177 HIS A N 1
ATOM 1295 C CA . HIS A 1 177 ? 24.398 30.277 -40.590 1.00 43.78 177 HIS A CA 1
ATOM 1296 C C . HIS A 1 177 ? 25.764 30.273 -39.891 1.00 43.78 177 HIS A C 1
ATOM 1298 O O . HIS A 1 177 ? 26.516 31.243 -39.996 1.00 43.78 177 HIS A O 1
ATOM 1304 N N . SER A 1 178 ? 26.086 29.171 -39.215 1.00 52.09 178 SER A N 1
ATOM 1305 C CA . SER A 1 178 ? 27.460 28.819 -38.847 1.00 52.09 178 SER A CA 1
ATOM 1306 C C . SER A 1 178 ? 28.074 27.961 -39.961 1.00 52.09 178 SER A C 1
ATOM 1308 O O . SER A 1 178 ? 27.375 27.102 -40.506 1.00 52.09 178 SER A O 1
ATOM 1310 N N . PRO A 1 179 ? 29.346 28.181 -40.335 1.00 58.56 179 PRO A N 1
ATOM 1311 C CA . PRO A 1 179 ? 30.009 27.405 -41.374 1.00 58.56 179 PRO A CA 1
ATOM 1312 C C . PRO A 1 179 ? 30.255 25.958 -40.929 1.00 58.56 179 PRO A C 1
ATOM 1314 O O . PRO A 1 179 ? 30.577 25.685 -39.773 1.00 58.56 179 PRO A O 1
ATOM 1317 N N . ALA A 1 180 ? 30.097 25.051 -41.891 1.00 47.41 180 ALA A N 1
ATOM 1318 C CA . ALA A 1 180 ? 30.302 23.620 -41.764 1.00 47.41 180 ALA A CA 1
ATOM 1319 C C . ALA A 1 180 ? 31.745 23.289 -41.352 1.00 47.41 180 ALA A C 1
ATOM 1321 O O . ALA A 1 180 ? 32.693 23.593 -42.076 1.00 47.41 180 ALA A O 1
ATOM 1322 N N . ILE A 1 181 ? 31.889 22.619 -40.208 1.00 43.44 181 ILE A N 1
ATOM 1323 C CA . ILE A 1 181 ? 33.065 21.815 -39.882 1.00 43.44 181 ILE A CA 1
ATOM 1324 C C . ILE A 1 181 ? 32.668 20.369 -40.180 1.00 43.44 181 ILE A C 1
ATOM 1326 O O . ILE A 1 181 ? 31.945 19.742 -39.412 1.00 43.44 181 ILE A O 1
ATOM 1330 N N . THR A 1 182 ? 33.097 19.858 -41.331 1.00 45.41 182 THR A N 1
ATOM 1331 C CA . THR A 1 182 ? 33.084 18.427 -41.651 1.00 45.41 182 THR A CA 1
ATOM 1332 C C . THR A 1 182 ? 34.127 17.726 -40.784 1.00 45.41 182 THR A C 1
ATOM 1334 O O . THR A 1 182 ? 35.310 17.715 -41.124 1.00 45.41 182 THR A O 1
ATOM 1337 N N . HIS A 1 183 ? 33.687 17.181 -39.649 1.00 45.50 183 HIS A N 1
ATOM 1338 C CA . HIS A 1 183 ? 34.407 16.137 -38.923 1.00 45.50 183 HIS A CA 1
ATOM 1339 C C . HIS A 1 183 ? 33.952 14.765 -39.458 1.00 45.50 183 HIS A C 1
ATOM 1341 O O . HIS A 1 183 ? 32.763 14.614 -39.741 1.00 45.50 183 HIS A O 1
ATOM 1347 N N . PRO A 1 184 ? 34.866 13.795 -39.646 1.00 51.56 184 PRO A N 1
ATOM 1348 C CA . PRO A 1 184 ? 34.516 12.446 -40.086 1.00 51.56 184 PRO A CA 1
ATOM 1349 C C . PRO A 1 184 ? 33.562 11.769 -39.089 1.00 51.56 184 PRO A C 1
ATOM 1351 O O . PRO A 1 184 ? 33.724 11.918 -37.879 1.00 51.56 184 PRO A O 1
ATOM 1354 N N . GLU A 1 185 ? 32.567 11.072 -39.640 1.00 46.03 185 GLU A N 1
ATOM 1355 C CA . GLU A 1 185 ? 31.529 10.283 -38.969 1.00 46.03 185 GLU A CA 1
ATOM 1356 C C . GLU A 1 185 ? 32.138 9.177 -38.089 1.00 46.03 185 GLU A C 1
ATOM 1358 O O . GLU A 1 185 ? 32.353 8.059 -38.547 1.00 46.03 185 GLU A O 1
ATOM 1363 N N . ASP A 1 186 ? 32.398 9.479 -36.820 1.00 49.81 186 ASP A N 1
ATOM 1364 C CA . ASP A 1 186 ? 32.237 8.493 -35.751 1.00 49.81 186 ASP A CA 1
ATOM 1365 C C . ASP A 1 186 ? 30.776 8.604 -35.297 1.00 49.81 186 ASP A C 1
ATOM 1367 O O . ASP A 1 186 ? 30.390 9.614 -34.703 1.00 49.81 186 ASP A O 1
ATOM 1371 N N . GLU A 1 187 ? 29.940 7.615 -35.639 1.00 45.69 187 GLU A N 1
ATOM 1372 C CA . GLU A 1 187 ? 28.581 7.493 -35.096 1.00 45.69 187 GLU A CA 1
ATOM 1373 C C . GLU A 1 187 ? 28.679 7.458 -33.564 1.00 45.69 187 GLU A C 1
ATOM 1375 O O . GLU A 1 187 ? 29.242 6.508 -33.012 1.00 45.69 187 GLU A O 1
ATOM 1380 N N . PRO A 1 188 ? 28.155 8.463 -32.838 1.00 51.22 188 PRO A N 1
ATOM 1381 C CA . PRO A 1 188 ? 28.068 8.351 -31.398 1.00 51.22 188 PRO A CA 1
ATOM 1382 C C . PRO A 1 188 ? 27.014 7.284 -31.109 1.00 51.22 188 PRO A C 1
ATOM 1384 O O . PRO A 1 188 ? 25.822 7.531 -31.304 1.00 51.22 188 PRO A O 1
ATOM 1387 N N . GLU A 1 189 ? 27.445 6.102 -30.655 1.00 48.19 189 GLU A N 1
ATOM 1388 C CA . GLU A 1 189 ? 26.550 5.131 -30.029 1.00 48.19 189 GLU A CA 1
ATOM 1389 C C . GLU A 1 189 ? 25.698 5.896 -29.015 1.00 48.19 189 GLU A C 1
ATOM 1391 O O . GLU A 1 189 ? 26.208 6.465 -28.044 1.00 48.19 189 GLU A O 1
ATOM 1396 N N . ALA A 1 190 ? 24.403 6.013 -29.311 1.00 46.22 190 ALA A N 1
ATOM 1397 C CA . ALA A 1 190 ? 23.479 6.798 -28.521 1.00 46.22 190 ALA A CA 1
ATOM 1398 C C . ALA A 1 190 ? 23.429 6.190 -27.119 1.00 46.22 190 ALA A C 1
ATOM 1400 O O . ALA A 1 190 ? 22.760 5.181 -26.895 1.00 46.22 190 ALA A O 1
ATOM 1401 N N . PHE A 1 191 ? 24.170 6.800 -26.191 1.00 42.41 191 PHE A N 1
ATOM 1402 C CA . PHE A 1 191 ? 24.246 6.396 -24.797 1.00 42.41 191 PHE A CA 1
ATOM 1403 C C . PHE A 1 191 ? 22.835 6.455 -24.221 1.00 42.41 191 PHE A C 1
ATOM 1405 O O . PHE A 1 191 ? 22.314 7.517 -23.870 1.00 42.41 191 PHE A O 1
ATOM 1412 N N . THR A 1 192 ? 22.168 5.307 -24.219 1.00 47.97 192 THR A N 1
ATOM 1413 C CA . THR A 1 192 ? 20.798 5.199 -23.749 1.00 47.97 192 THR A CA 1
ATOM 1414 C C . THR A 1 192 ? 20.884 5.375 -22.245 1.00 47.97 192 THR A C 1
ATOM 1416 O O . THR A 1 192 ? 21.550 4.594 -21.566 1.00 47.97 192 THR A O 1
ATOM 1419 N N . ALA A 1 193 ? 20.314 6.463 -21.725 1.00 51.91 193 ALA A N 1
ATOM 1420 C CA . ALA A 1 193 ? 20.422 6.763 -20.306 1.00 51.91 193 ALA A CA 1
ATOM 1421 C C . ALA A 1 193 ? 19.919 5.544 -19.502 1.00 51.91 193 ALA A C 1
ATOM 1423 O O . ALA A 1 193 ? 18.793 5.106 -19.741 1.00 51.91 193 ALA A O 1
ATOM 1424 N N . PRO A 1 194 ? 20.702 4.998 -18.553 1.00 55.16 194 PRO A N 1
ATOM 1425 C CA . PRO A 1 194 ? 20.442 3.700 -17.913 1.00 55.16 194 PRO A CA 1
ATOM 1426 C C . PRO A 1 194 ? 19.070 3.547 -17.216 1.00 55.16 194 PRO A C 1
ATOM 1428 O O . PRO A 1 194 ? 18.687 2.442 -16.846 1.00 55.16 194 PRO A O 1
ATOM 1431 N N . GLY A 1 195 ? 18.287 4.622 -17.069 1.00 67.44 195 GLY A N 1
ATOM 1432 C CA . GLY A 1 195 ? 16.923 4.588 -16.533 1.00 67.44 195 GLY A CA 1
ATOM 1433 C C . GLY A 1 195 ? 15.815 4.168 -17.515 1.00 67.44 195 GLY A C 1
ATOM 1434 O O . GLY A 1 195 ? 14.704 3.865 -17.069 1.00 67.44 195 GLY A O 1
ATOM 1435 N N . THR A 1 196 ? 16.058 4.131 -18.831 1.00 76.38 196 THR A N 1
ATOM 1436 C CA . THR A 1 196 ? 15.000 3.818 -19.819 1.00 76.38 196 THR A CA 1
ATOM 1437 C C . THR A 1 196 ? 14.602 2.342 -19.819 1.00 76.38 196 THR A C 1
ATOM 1439 O O . THR A 1 196 ? 13.418 2.030 -19.888 1.00 76.38 196 THR A O 1
ATOM 1442 N N . HIS A 1 197 ? 15.557 1.424 -19.655 1.00 87.06 197 HIS A N 1
ATOM 1443 C CA . HIS A 1 197 ? 15.258 -0.012 -19.668 1.00 87.06 197 HIS A CA 1
ATOM 1444 C C . HIS A 1 197 ? 14.453 -0.466 -18.446 1.00 87.06 197 HIS A C 1
ATOM 1446 O O . HIS A 1 197 ? 13.491 -1.219 -18.585 1.00 87.06 197 HIS A O 1
ATOM 1452 N N . ALA A 1 198 ? 14.799 0.013 -17.247 1.00 89.56 198 ALA A N 1
ATOM 1453 C CA . ALA A 1 198 ? 14.055 -0.325 -16.034 1.00 89.56 198 ALA A CA 1
ATOM 1454 C C . ALA A 1 198 ? 12.610 0.198 -16.096 1.00 89.56 198 ALA A C 1
ATOM 1456 O O . ALA A 1 198 ? 11.670 -0.533 -15.793 1.00 89.56 198 ALA A O 1
ATOM 1457 N N . SER A 1 199 ? 12.418 1.444 -16.542 1.00 89.19 199 SER A N 1
ATOM 1458 C CA . SER A 1 199 ? 11.080 2.032 -16.685 1.00 89.19 199 SER A CA 1
ATOM 1459 C C . SER A 1 199 ? 10.232 1.314 -17.741 1.00 89.19 199 SER A C 1
ATOM 1461 O O . SER A 1 199 ? 9.042 1.087 -17.511 1.00 89.19 199 SER A O 1
ATOM 1463 N N . GLU A 1 200 ? 10.833 0.873 -18.848 1.00 93.06 200 GLU A N 1
ATOM 1464 C CA . GLU A 1 200 ? 10.146 0.053 -19.847 1.00 93.06 200 GLU A CA 1
ATOM 1465 C C . GLU A 1 200 ? 9.710 -1.308 -19.280 1.00 93.06 200 GLU A C 1
ATOM 1467 O O . GLU A 1 200 ? 8.561 -1.714 -19.477 1.00 93.06 200 GLU A O 1
ATOM 1472 N N . ARG A 1 201 ? 10.581 -1.989 -18.523 1.00 95.31 201 ARG A N 1
ATOM 1473 C CA . ARG A 1 201 ? 10.256 -3.267 -17.865 1.00 95.31 201 ARG A CA 1
ATOM 1474 C C . ARG A 1 201 ? 9.106 -3.119 -16.867 1.00 95.31 201 ARG A C 1
ATOM 1476 O O . ARG A 1 201 ? 8.159 -3.904 -16.921 1.00 95.31 201 ARG A O 1
ATOM 1483 N N . VAL A 1 202 ? 9.121 -2.079 -16.027 1.00 94.56 202 VAL A N 1
ATOM 1484 C CA . VAL A 1 202 ? 7.994 -1.770 -15.122 1.00 94.56 202 VAL A CA 1
ATOM 1485 C C . VAL A 1 202 ? 6.707 -1.548 -15.917 1.00 94.56 202 VAL A C 1
ATOM 1487 O O . VAL A 1 202 ? 5.663 -2.091 -15.558 1.00 94.56 202 VAL A O 1
ATOM 1490 N N . ALA A 1 203 ? 6.765 -0.795 -17.019 1.00 93.81 203 ALA A N 1
ATOM 1491 C CA . ALA A 1 203 ? 5.597 -0.537 -17.858 1.00 93.81 203 ALA A CA 1
ATOM 1492 C C . ALA A 1 203 ? 5.061 -1.804 -18.552 1.00 93.81 203 ALA A C 1
ATOM 1494 O O . ALA A 1 203 ? 3.858 -1.915 -18.787 1.00 93.81 203 ALA A O 1
ATOM 1495 N N . GLN A 1 204 ? 5.920 -2.768 -18.894 1.00 97.12 204 GLN A N 1
ATOM 1496 C CA . GLN A 1 204 ? 5.498 -4.074 -19.414 1.00 97.12 204 GLN A CA 1
ATOM 1497 C C . GLN A 1 204 ? 4.756 -4.884 -18.343 1.00 97.12 204 GLN A C 1
ATOM 1499 O O . GLN A 1 204 ? 3.620 -5.288 -18.585 1.00 97.12 204 GLN A O 1
ATOM 1504 N N . VAL A 1 205 ? 5.331 -5.029 -17.142 1.00 97.44 205 VAL A N 1
ATOM 1505 C CA . VAL A 1 205 ? 4.672 -5.735 -16.025 1.00 97.44 205 VAL A CA 1
ATOM 1506 C C . VAL A 1 205 ? 3.341 -5.068 -15.664 1.00 97.44 205 VAL A C 1
ATOM 1508 O O . VAL A 1 205 ? 2.325 -5.744 -15.522 1.00 97.44 205 VAL A O 1
ATOM 1511 N N . ALA A 1 206 ? 3.310 -3.735 -15.579 1.00 93.56 206 ALA A N 1
ATOM 1512 C CA . ALA A 1 206 ? 2.096 -2.990 -15.259 1.00 93.56 206 ALA A CA 1
ATOM 1513 C C . ALA A 1 206 ? 0.979 -3.204 -16.293 1.00 93.56 206 ALA A C 1
ATOM 1515 O O . ALA A 1 206 ? -0.185 -3.308 -15.910 1.00 93.56 206 ALA A O 1
ATOM 1516 N N . ARG A 1 207 ? 1.314 -3.301 -17.588 1.00 96.62 207 ARG A N 1
ATOM 1517 C CA . ARG A 1 207 ? 0.333 -3.602 -18.643 1.00 96.62 207 ARG A CA 1
ATOM 1518 C C . ARG A 1 207 ? -0.266 -4.998 -18.488 1.00 96.62 207 ARG A C 1
ATOM 1520 O O . ARG A 1 207 ? -1.482 -5.120 -18.590 1.00 96.62 207 ARG A O 1
ATOM 1527 N N . ALA A 1 208 ? 0.549 -6.010 -18.189 1.00 96.75 208 ALA A N 1
ATOM 1528 C CA . ALA A 1 208 ? 0.060 -7.368 -17.937 1.00 96.75 208 ALA A CA 1
ATOM 1529 C C . ALA A 1 208 ? -0.874 -7.413 -16.710 1.00 96.75 208 ALA A C 1
ATOM 1531 O O . ALA A 1 208 ? -1.989 -7.926 -16.793 1.00 96.75 208 ALA A O 1
ATOM 1532 N N . VAL A 1 209 ? -0.494 -6.747 -15.610 1.00 95.75 209 VAL A N 1
ATOM 1533 C CA . VAL A 1 209 ? -1.357 -6.604 -14.419 1.00 95.75 209 VAL A CA 1
ATOM 1534 C C . VAL A 1 209 ? -2.682 -5.916 -14.762 1.00 95.75 209 VAL A C 1
ATOM 1536 O O . VAL A 1 209 ? -3.741 -6.384 -14.352 1.00 95.75 209 VAL 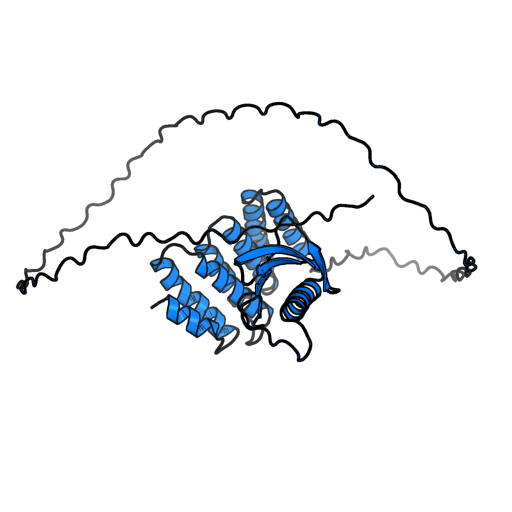A O 1
ATOM 1539 N N . GLN A 1 210 ? -2.651 -4.821 -15.527 1.00 92.44 210 GLN A N 1
ATOM 1540 C CA . GLN A 1 210 ? -3.860 -4.097 -15.944 1.00 92.44 210 GLN A CA 1
ATOM 1541 C C . GLN A 1 210 ? -4.769 -4.927 -16.856 1.00 92.44 210 GLN A C 1
ATOM 1543 O O . GLN A 1 210 ? -5.987 -4.767 -16.804 1.00 92.44 210 GLN A O 1
ATOM 1548 N N . ALA A 1 211 ? -4.195 -5.813 -17.671 1.00 94.69 211 ALA A N 1
ATOM 1549 C CA . ALA A 1 211 ? -4.942 -6.754 -18.499 1.00 94.69 211 ALA A CA 1
ATOM 1550 C C . ALA A 1 211 ? -5.540 -7.926 -17.695 1.00 94.69 211 ALA A C 1
ATOM 1552 O O . ALA A 1 211 ? -6.338 -8.687 -18.237 1.00 94.69 211 ALA A O 1
ATOM 1553 N N . GLY A 1 212 ? -5.180 -8.068 -16.414 1.00 94.38 212 GLY A N 1
ATOM 1554 C CA . GLY A 1 212 ? -5.569 -9.201 -15.574 1.00 94.38 212 GLY A CA 1
ATOM 1555 C C . GLY A 1 212 ? -4.757 -10.473 -15.835 1.00 94.38 212 GLY A C 1
ATOM 1556 O O . GLY A 1 212 ? -5.085 -11.514 -15.267 1.00 94.38 212 GLY A O 1
ATOM 1557 N N . ASP A 1 213 ? -3.701 -10.402 -16.652 1.00 97.88 213 ASP A N 1
ATOM 1558 C CA . ASP A 1 213 ? -2.809 -11.528 -16.936 1.00 97.88 213 ASP A CA 1
ATOM 1559 C C . ASP A 1 213 ? -1.682 -11.583 -15.892 1.00 97.88 213 ASP A C 1
ATOM 1561 O O . ASP A 1 213 ? -0.564 -11.092 -16.078 1.00 97.88 213 ASP A O 1
ATOM 1565 N N . LEU A 1 214 ? -2.021 -12.117 -14.715 1.00 96.88 214 LEU A N 1
ATOM 1566 C CA . LEU A 1 214 ? -1.092 -12.189 -13.586 1.00 96.88 214 LEU A CA 1
ATOM 1567 C C . LEU A 1 214 ? 0.031 -13.216 -13.803 1.00 96.88 214 LEU A C 1
ATOM 1569 O O . LEU A 1 214 ? 1.113 -13.049 -13.236 1.00 96.88 214 LEU A O 1
ATOM 1573 N N . ASP A 1 215 ? -0.200 -14.239 -14.629 1.00 97.50 215 ASP A N 1
ATOM 1574 C CA . ASP A 1 215 ? 0.815 -15.235 -14.978 1.00 97.50 215 ASP A CA 1
ATOM 1575 C C . ASP A 1 215 ? 1.881 -14.615 -15.893 1.00 97.50 215 ASP A C 1
ATOM 1577 O O . ASP A 1 215 ? 3.081 -14.758 -15.626 1.00 97.50 215 ASP A O 1
ATOM 1581 N N . GLU A 1 216 ? 1.469 -13.849 -16.912 1.00 97.88 216 GLU A N 1
ATOM 1582 C CA . GLU A 1 216 ? 2.392 -13.077 -17.752 1.00 97.88 216 GLU A CA 1
ATOM 1583 C C . GLU A 1 216 ? 3.149 -12.025 -16.929 1.00 97.88 216 GLU A C 1
ATOM 1585 O O . GLU A 1 216 ? 4.377 -11.924 -17.028 1.00 97.88 216 GLU A O 1
ATOM 1590 N N . ALA A 1 217 ? 2.452 -11.280 -16.062 1.00 98.00 217 ALA A N 1
ATOM 1591 C CA . ALA A 1 217 ? 3.085 -10.294 -15.187 1.00 98.00 217 ALA A CA 1
ATOM 1592 C C . ALA A 1 217 ? 4.172 -10.924 -14.299 1.00 98.00 217 ALA A C 1
ATOM 1594 O O . ALA A 1 217 ? 5.248 -10.341 -14.124 1.00 98.00 217 ALA A O 1
ATOM 1595 N N . MET A 1 218 ? 3.910 -12.121 -13.761 1.00 98.12 218 MET A N 1
ATOM 1596 C CA . MET A 1 218 ? 4.866 -12.853 -12.930 1.00 98.12 218 MET A CA 1
ATOM 1597 C C . MET A 1 218 ? 6.067 -13.323 -13.750 1.00 98.12 218 MET A C 1
ATOM 1599 O O . MET A 1 218 ? 7.210 -13.129 -13.330 1.00 98.12 218 MET A O 1
ATOM 1603 N N . ALA A 1 219 ? 5.830 -13.898 -14.932 1.00 97.88 219 ALA A N 1
ATOM 1604 C CA . ALA A 1 219 ? 6.897 -14.337 -15.826 1.00 97.88 219 ALA A CA 1
ATOM 1605 C C . ALA A 1 219 ? 7.814 -13.170 -16.231 1.00 97.88 219 ALA A C 1
ATOM 1607 O O . ALA A 1 219 ? 9.041 -13.296 -16.173 1.00 97.88 219 ALA A O 1
ATOM 1608 N N . LEU A 1 220 ? 7.235 -12.010 -16.560 1.00 97.81 220 LEU A N 1
ATOM 1609 C CA . LEU A 1 220 ? 7.983 -10.792 -16.870 1.00 97.81 220 LEU A CA 1
ATOM 1610 C C . LEU A 1 220 ? 8.821 -10.320 -15.674 1.00 97.81 220 LEU A C 1
ATOM 1612 O O . LEU A 1 220 ? 10.011 -10.049 -15.848 1.00 97.81 220 LEU A O 1
ATOM 1616 N N . ALA A 1 221 ? 8.245 -10.272 -14.469 1.00 96.88 221 ALA A N 1
ATOM 1617 C CA . ALA A 1 221 ? 8.960 -9.855 -13.261 1.00 96.88 221 ALA A CA 1
ATOM 1618 C C . ALA A 1 221 ? 10.143 -10.784 -12.922 1.00 96.88 221 ALA A C 1
ATOM 1620 O O . ALA A 1 221 ? 11.242 -10.301 -12.649 1.00 96.88 221 ALA A O 1
ATOM 1621 N N . VAL A 1 222 ? 9.953 -12.107 -13.009 1.00 96.69 222 VAL A N 1
ATOM 1622 C CA . VAL A 1 222 ? 11.020 -13.106 -12.791 1.00 96.69 222 VAL A CA 1
ATOM 1623 C C . VAL A 1 222 ? 12.113 -13.005 -13.859 1.00 96.69 222 VAL A C 1
ATOM 1625 O O . VAL A 1 222 ? 13.302 -13.062 -13.539 1.00 96.69 222 VAL A O 1
ATOM 1628 N N . SER A 1 223 ? 11.734 -12.824 -15.130 1.00 96.81 223 SER A N 1
ATOM 1629 C CA . SER A 1 223 ? 12.714 -12.657 -16.212 1.00 96.81 223 SER A CA 1
ATOM 1630 C C . SER A 1 223 ? 13.569 -11.408 -16.009 1.00 96.81 223 SER A C 1
ATOM 1632 O O . SER A 1 223 ? 14.779 -11.447 -16.204 1.00 96.81 223 SER A O 1
ATOM 1634 N N . TRP A 1 224 ? 12.958 -10.318 -15.534 1.00 95.00 224 TRP A N 1
ATOM 1635 C CA . TRP A 1 224 ? 13.675 -9.085 -15.258 1.00 95.00 224 TRP A CA 1
ATOM 1636 C C . TRP A 1 224 ? 14.671 -9.255 -14.107 1.00 95.00 224 TRP A C 1
ATOM 1638 O O . TRP A 1 224 ? 15.803 -8.797 -14.231 1.00 95.00 224 TRP A O 1
ATOM 1648 N N . GLU A 1 225 ? 14.307 -9.949 -13.026 1.00 94.19 225 GLU A N 1
ATOM 1649 C CA . GLU A 1 225 ? 15.261 -10.279 -11.957 1.00 94.19 225 GLU A CA 1
ATOM 1650 C C . GLU A 1 225 ? 16.460 -11.076 -12.495 1.00 94.19 225 GLU A C 1
ATOM 1652 O O . GLU A 1 225 ? 17.605 -10.716 -12.227 1.00 94.19 225 GLU A O 1
ATOM 1657 N N . THR A 1 226 ? 16.198 -12.089 -13.327 1.00 94.12 226 THR A N 1
ATOM 1658 C CA . THR A 1 226 ? 17.244 -12.922 -13.946 1.00 94.12 226 THR A CA 1
ATOM 1659 C C . THR A 1 226 ? 18.191 -12.083 -14.818 1.00 94.12 226 THR A C 1
ATOM 1661 O O . THR A 1 226 ? 19.412 -12.220 -14.733 1.00 94.12 226 THR A O 1
ATOM 1664 N N . ASP A 1 227 ? 17.647 -11.163 -15.619 1.00 91.88 227 ASP A N 1
ATOM 1665 C CA . ASP A 1 227 ? 18.440 -10.246 -16.445 1.00 91.88 227 ASP A CA 1
ATOM 1666 C C . ASP A 1 227 ? 19.276 -9.274 -15.596 1.00 91.88 227 ASP A C 1
ATOM 1668 O O . ASP A 1 227 ? 20.403 -8.924 -15.964 1.00 91.88 227 ASP A O 1
ATOM 1672 N N . GLN A 1 228 ? 18.734 -8.822 -14.459 1.00 90.06 228 GLN A N 1
ATOM 1673 C CA . GLN A 1 228 ? 19.463 -7.964 -13.527 1.00 90.06 228 GLN A CA 1
ATOM 1674 C C . GLN A 1 228 ? 20.605 -8.731 -12.858 1.00 90.06 228 GLN A C 1
ATOM 1676 O O . GLN A 1 228 ? 21.713 -8.216 -12.813 1.00 90.06 228 GLN A O 1
ATOM 1681 N N . GLU A 1 229 ? 20.416 -9.972 -12.412 1.00 87.31 229 GLU A N 1
ATOM 1682 C CA . GLU A 1 229 ? 21.525 -10.758 -11.845 1.00 87.31 229 GLU A CA 1
ATOM 1683 C C . GLU A 1 229 ? 22.714 -10.903 -12.813 1.00 87.31 229 GLU A C 1
ATOM 1685 O O . GLU A 1 229 ? 23.866 -10.925 -12.377 1.00 87.31 229 GLU A O 1
ATOM 1690 N N . ALA A 1 230 ? 22.456 -10.934 -14.124 1.00 88.00 230 ALA A N 1
ATOM 1691 C CA . ALA A 1 230 ? 23.503 -11.025 -15.138 1.00 88.00 230 ALA A CA 1
ATOM 1692 C C . ALA A 1 230 ? 24.237 -9.699 -15.421 1.00 88.00 230 ALA A C 1
ATOM 1694 O O . ALA A 1 230 ? 25.378 -9.727 -15.886 1.00 88.00 230 ALA A O 1
ATOM 1695 N N . THR A 1 231 ? 23.600 -8.545 -15.193 1.00 84.00 231 THR A N 1
ATOM 1696 C CA . THR A 1 231 ? 24.074 -7.249 -15.724 1.00 84.00 231 THR A CA 1
ATOM 1697 C C . THR A 1 231 ? 24.158 -6.112 -14.706 1.00 84.00 231 THR A C 1
ATOM 1699 O O . THR A 1 231 ? 24.769 -5.080 -14.992 1.00 84.00 231 THR A O 1
ATOM 1702 N N . ALA A 1 232 ? 23.529 -6.255 -13.544 1.00 72.88 232 ALA A N 1
ATOM 1703 C CA . ALA A 1 232 ? 23.133 -5.121 -12.725 1.00 72.88 232 ALA A CA 1
ATOM 1704 C C . ALA A 1 232 ? 24.203 -4.625 -11.760 1.00 72.88 232 ALA A C 1
ATOM 1706 O O . ALA A 1 232 ? 25.000 -5.374 -11.190 1.00 72.88 232 ALA A O 1
ATOM 1707 N N . THR A 1 233 ? 24.114 -3.327 -11.486 1.00 73.31 233 THR A N 1
ATOM 1708 C CA . THR A 1 233 ? 24.626 -2.744 -10.253 1.00 73.31 233 THR A CA 1
ATOM 1709 C C . THR A 1 233 ? 23.663 -3.070 -9.098 1.00 73.31 233 THR A C 1
ATOM 1711 O O . THR A 1 233 ? 22.461 -3.213 -9.323 1.00 73.31 233 THR A O 1
ATOM 1714 N N . PRO A 1 234 ? 24.148 -3.162 -7.844 1.00 74.81 234 PRO A N 1
ATOM 1715 C CA . PRO A 1 234 ? 23.319 -3.531 -6.688 1.00 74.81 234 PRO A CA 1
ATOM 1716 C C . PRO A 1 234 ? 22.019 -2.720 -6.519 1.00 74.81 234 PRO A C 1
ATOM 1718 O O . PRO A 1 234 ? 21.041 -3.231 -5.977 1.00 74.81 234 PRO A O 1
ATOM 1721 N N . ASP A 1 235 ? 21.990 -1.477 -7.008 1.00 73.00 235 ASP A N 1
ATOM 1722 C CA . ASP A 1 235 ? 20.860 -0.560 -6.841 1.00 73.00 235 ASP A CA 1
ATOM 1723 C C . ASP A 1 235 ? 19.630 -0.941 -7.685 1.00 73.00 235 ASP A C 1
ATOM 1725 O O . ASP A 1 235 ? 18.497 -0.725 -7.248 1.00 73.00 235 ASP A O 1
ATOM 1729 N N . THR A 1 236 ? 19.802 -1.531 -8.876 1.00 79.44 236 THR A N 1
ATOM 1730 C CA . THR A 1 236 ? 18.669 -1.879 -9.758 1.00 79.44 236 THR A CA 1
ATOM 1731 C C . THR A 1 236 ? 18.065 -3.247 -9.441 1.00 79.44 236 THR A C 1
ATOM 1733 O O . THR A 1 236 ? 16.868 -3.447 -9.669 1.00 79.44 236 THR A O 1
ATOM 1736 N N . SER A 1 237 ? 18.830 -4.157 -8.828 1.00 86.50 237 SER A N 1
ATOM 1737 C CA . SER A 1 237 ? 18.328 -5.451 -8.337 1.00 86.50 237 SER A CA 1
ATOM 1738 C C . SER A 1 237 ? 17.189 -5.284 -7.324 1.00 86.50 237 SER A C 1
ATOM 1740 O O . SER A 1 237 ? 16.218 -6.040 -7.354 1.00 86.50 237 SER A O 1
ATOM 1742 N N . GLY A 1 238 ? 17.252 -4.250 -6.475 1.00 90.94 238 GLY A N 1
ATOM 1743 C CA . GLY A 1 238 ? 16.199 -3.964 -5.498 1.00 90.94 238 GLY A CA 1
ATOM 1744 C C . GLY A 1 238 ? 14.840 -3.650 -6.137 1.00 90.94 238 GLY A C 1
ATOM 1745 O O . GLY A 1 238 ? 13.811 -4.081 -5.621 1.00 90.94 238 GLY A O 1
ATOM 1746 N N . LEU A 1 239 ? 14.823 -2.953 -7.280 1.00 92.38 239 LEU A N 1
ATOM 1747 C CA . LEU A 1 239 ? 13.580 -2.588 -7.968 1.00 92.38 239 LEU A CA 1
ATOM 1748 C C . LEU A 1 239 ? 12.912 -3.796 -8.642 1.00 92.38 239 LEU A C 1
ATOM 1750 O O . LEU A 1 239 ? 11.697 -3.952 -8.543 1.00 92.38 239 LEU A O 1
ATOM 1754 N N . ALA A 1 240 ? 13.686 -4.668 -9.297 1.00 94.12 240 ALA A N 1
ATOM 1755 C CA . ALA A 1 240 ? 13.139 -5.892 -9.891 1.00 94.12 240 ALA A CA 1
ATOM 1756 C C . ALA A 1 240 ? 12.513 -6.795 -8.812 1.00 94.12 240 ALA A C 1
ATOM 1758 O O . ALA A 1 240 ? 11.396 -7.292 -8.980 1.00 94.12 240 ALA A O 1
ATOM 1759 N N . ARG A 1 241 ? 13.191 -6.919 -7.661 1.00 95.75 241 ARG A N 1
ATOM 1760 C CA . ARG A 1 241 ? 12.707 -7.672 -6.496 1.00 95.75 241 ARG A CA 1
ATOM 1761 C C . ARG A 1 241 ? 11.408 -7.104 -5.929 1.00 95.75 241 ARG A C 1
ATOM 1763 O O . ARG A 1 241 ? 10.492 -7.852 -5.600 1.00 95.75 241 ARG A O 1
ATOM 1770 N N . GLU A 1 242 ? 11.313 -5.780 -5.841 1.00 95.94 242 GLU A N 1
ATOM 1771 C CA . GLU A 1 242 ? 10.098 -5.090 -5.413 1.00 95.94 242 GLU A CA 1
ATOM 1772 C C . GLU A 1 242 ? 8.919 -5.361 -6.361 1.00 95.94 242 GLU A C 1
ATOM 1774 O O . GLU A 1 242 ? 7.820 -5.691 -5.913 1.00 95.94 242 GLU A O 1
ATOM 1779 N N . VAL A 1 243 ? 9.138 -5.262 -7.675 1.00 96.94 243 VAL A N 1
ATOM 1780 C CA . VAL A 1 243 ? 8.091 -5.523 -8.675 1.00 96.94 243 VAL A CA 1
ATOM 1781 C C . VAL A 1 243 ? 7.610 -6.974 -8.592 1.00 96.94 243 VAL A C 1
ATOM 1783 O O . VAL A 1 243 ? 6.403 -7.223 -8.582 1.00 96.94 243 VAL A O 1
ATOM 1786 N N . GLN A 1 244 ? 8.530 -7.928 -8.443 1.00 97.56 244 GLN A N 1
ATOM 1787 C CA . GLN A 1 244 ? 8.201 -9.336 -8.213 1.00 97.56 244 GLN A CA 1
ATOM 1788 C C . GLN A 1 244 ? 7.380 -9.531 -6.927 1.00 97.56 244 GLN A C 1
ATOM 1790 O O . GLN A 1 244 ? 6.408 -10.290 -6.937 1.00 97.56 244 GLN A O 1
ATOM 1795 N N . ALA A 1 245 ? 7.713 -8.827 -5.838 1.00 98.06 245 ALA A N 1
ATOM 1796 C CA . ALA A 1 245 ? 6.959 -8.876 -4.583 1.00 98.06 245 ALA A CA 1
ATOM 1797 C C . ALA A 1 245 ? 5.503 -8.419 -4.768 1.00 98.06 245 ALA A C 1
ATOM 1799 O O . ALA A 1 245 ? 4.582 -9.103 -4.315 1.00 98.06 245 ALA A O 1
ATOM 1800 N N . TYR A 1 246 ? 5.276 -7.320 -5.496 1.00 97.94 246 TYR A N 1
ATOM 1801 C CA . TYR A 1 246 ? 3.926 -6.828 -5.785 1.00 97.94 246 TYR A CA 1
ATOM 1802 C C . TYR A 1 246 ? 3.094 -7.817 -6.601 1.00 97.94 246 TYR A C 1
ATOM 1804 O O . TYR A 1 246 ? 1.959 -8.113 -6.229 1.00 97.94 246 TYR A O 1
ATOM 1812 N N . VAL A 1 247 ? 3.644 -8.369 -7.685 1.00 97.88 247 VAL A N 1
ATOM 1813 C CA . VAL A 1 247 ? 2.915 -9.363 -8.493 1.00 97.88 247 VAL A CA 1
ATOM 1814 C C . VAL A 1 247 ? 2.655 -10.641 -7.680 1.00 97.88 247 VAL A C 1
ATOM 1816 O O . VAL A 1 247 ? 1.591 -11.253 -7.780 1.00 97.88 247 VAL A O 1
ATOM 1819 N N . THR A 1 248 ? 3.584 -11.017 -6.798 1.00 98.12 248 THR A N 1
ATOM 1820 C CA . THR A 1 248 ? 3.421 -12.159 -5.882 1.00 98.12 248 THR A CA 1
ATOM 1821 C C . THR A 1 248 ? 2.275 -11.936 -4.895 1.00 98.12 248 THR A C 1
ATOM 1823 O O . THR A 1 248 ? 1.489 -12.845 -4.629 1.00 98.12 248 THR A O 1
ATOM 1826 N N . LEU A 1 249 ? 2.125 -10.712 -4.388 1.00 97.88 249 LEU A N 1
ATOM 1827 C CA . LEU A 1 249 ? 0.996 -10.359 -3.535 1.00 97.88 249 LEU A CA 1
ATOM 1828 C C . LEU A 1 249 ? -0.331 -10.418 -4.307 1.00 97.88 249 LEU A C 1
ATOM 1830 O O . LEU A 1 249 ? -1.291 -11.016 -3.825 1.00 97.88 249 LEU A O 1
ATOM 1834 N N . LEU A 1 250 ? -0.372 -9.869 -5.526 1.00 96.25 250 LEU A N 1
ATOM 1835 C CA . LEU A 1 250 ? -1.566 -9.874 -6.385 1.00 96.25 250 LEU A CA 1
ATOM 1836 C C . LEU A 1 250 ? -2.017 -11.285 -6.790 1.00 96.25 250 LEU A C 1
ATOM 1838 O O . LEU A 1 250 ? -3.206 -11.515 -6.988 1.00 96.25 250 LEU A O 1
ATOM 1842 N N . THR A 1 251 ? -1.089 -12.239 -6.867 1.00 96.75 251 THR A N 1
ATOM 1843 C CA . THR A 1 251 ? -1.380 -13.661 -7.132 1.00 96.75 251 THR A CA 1
ATOM 1844 C C . THR A 1 251 ? -1.803 -14.442 -5.880 1.00 96.75 251 THR A C 1
ATOM 1846 O O . THR A 1 251 ? -1.955 -15.661 -5.934 1.00 96.75 251 THR A O 1
ATOM 1849 N N . GLY A 1 252 ? -2.020 -13.765 -4.745 1.00 96.25 252 GLY A N 1
ATOM 1850 C CA . GLY A 1 252 ? -2.534 -14.379 -3.519 1.00 96.25 252 GLY A CA 1
ATOM 1851 C C . GLY A 1 252 ? -1.486 -15.161 -2.729 1.00 96.25 252 GLY A C 1
ATOM 1852 O O . GLY A 1 252 ? -1.832 -16.128 -2.053 1.00 96.25 252 GLY A O 1
ATOM 1853 N N . ARG A 1 253 ? -0.208 -14.768 -2.817 1.00 98.06 253 ARG A N 1
ATOM 1854 C CA . ARG A 1 253 ? 0.915 -15.428 -2.123 1.00 98.06 253 ARG A CA 1
ATOM 1855 C C . ARG A 1 253 ? 1.617 -14.475 -1.141 1.00 98.06 253 ARG A C 1
ATOM 1857 O O . ARG A 1 253 ? 2.800 -14.167 -1.323 1.00 98.06 253 ARG A O 1
ATOM 1864 N N . PRO A 1 254 ? 0.911 -13.975 -0.112 1.00 98.06 254 PRO A N 1
ATOM 1865 C CA . PRO A 1 254 ? 1.428 -12.940 0.782 1.00 98.06 254 PRO A CA 1
ATOM 1866 C C . PRO A 1 254 ? 2.706 -13.353 1.524 1.00 98.06 254 PRO A C 1
ATOM 1868 O O . PRO A 1 254 ? 3.584 -12.519 1.725 1.00 98.06 254 PRO A O 1
ATOM 1871 N N . GLU A 1 255 ? 2.870 -14.632 1.869 1.00 98.44 255 GLU A N 1
ATOM 1872 C CA . GLU A 1 255 ? 4.052 -15.150 2.573 1.00 98.44 255 GLU A CA 1
ATOM 1873 C C . GLU A 1 255 ? 5.335 -14.921 1.772 1.00 98.44 255 GLU A C 1
ATOM 1875 O O . GLU A 1 255 ? 6.366 -14.509 2.306 1.00 98.44 255 GLU A O 1
ATOM 1880 N N . VAL A 1 256 ? 5.257 -15.174 0.466 1.00 98.25 256 VAL A N 1
ATOM 1881 C CA . VAL A 1 256 ? 6.389 -15.010 -0.447 1.00 98.25 256 VAL A CA 1
ATOM 1882 C C . VAL A 1 256 ? 6.645 -13.524 -0.694 1.00 98.25 256 VAL A C 1
ATOM 1884 O O . VAL A 1 256 ? 7.799 -13.100 -0.700 1.00 98.25 256 VAL A O 1
ATOM 1887 N N . ALA A 1 257 ? 5.587 -12.716 -0.817 1.00 98.19 257 ALA A N 1
ATOM 1888 C CA . ALA A 1 257 ? 5.709 -11.269 -0.982 1.00 98.19 257 ALA A CA 1
ATOM 1889 C C . ALA A 1 257 ? 6.444 -10.602 0.196 1.00 98.19 257 ALA A C 1
ATOM 1891 O O . ALA A 1 257 ? 7.326 -9.775 -0.041 1.00 98.19 257 ALA A O 1
ATOM 1892 N N . VAL A 1 258 ? 6.165 -11.003 1.448 1.00 98.50 258 VAL A N 1
ATOM 1893 C CA . VAL A 1 258 ? 6.896 -10.514 2.639 1.00 98.50 258 VAL A CA 1
ATOM 1894 C C . VAL A 1 258 ? 8.400 -10.738 2.484 1.00 98.50 258 VAL A C 1
ATOM 1896 O O . VAL A 1 258 ? 9.183 -9.796 2.617 1.00 98.50 258 VAL A O 1
ATOM 1899 N N . GLY A 1 259 ? 8.808 -11.969 2.161 1.00 98.06 259 GLY A N 1
ATOM 1900 C CA . GLY A 1 259 ? 10.221 -12.311 1.990 1.00 98.06 259 GLY A CA 1
ATOM 1901 C C . GLY A 1 259 ? 10.896 -11.501 0.880 1.00 98.06 259 GLY A C 1
ATOM 1902 O O . GLY A 1 259 ? 12.028 -11.046 1.048 1.00 98.06 259 GLY A O 1
ATOM 1903 N N . LEU A 1 260 ? 10.191 -11.262 -0.228 1.00 97.81 260 LEU A N 1
ATOM 1904 C CA . LEU A 1 260 ? 10.703 -10.472 -1.349 1.00 97.81 260 LEU A CA 1
ATOM 1905 C C . LEU A 1 260 ? 10.870 -8.986 -0.995 1.00 97.81 260 LEU A C 1
ATOM 1907 O O . LEU A 1 260 ? 11.917 -8.416 -1.306 1.00 97.81 260 LEU A O 1
ATOM 1911 N N . PHE A 1 261 ? 9.916 -8.368 -0.288 1.00 98.00 261 PHE A N 1
ATOM 1912 C CA . PHE A 1 261 ? 10.063 -6.980 0.174 1.00 98.00 261 PHE A CA 1
ATOM 1913 C C . PHE A 1 261 ? 11.232 -6.824 1.158 1.00 98.0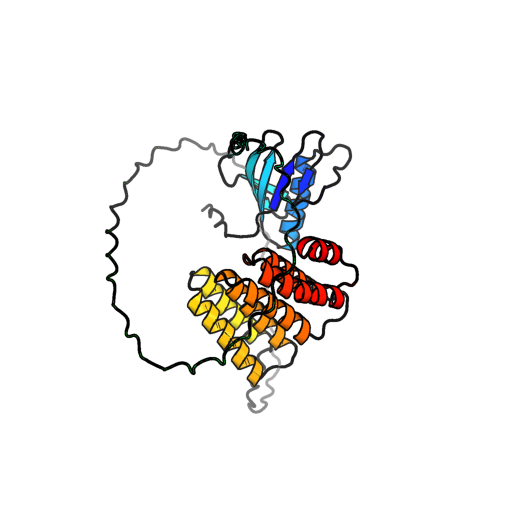0 261 PHE A C 1
ATOM 1915 O O . PHE A 1 261 ? 12.054 -5.921 0.997 1.00 98.00 261 PHE A O 1
ATOM 1922 N N . VAL A 1 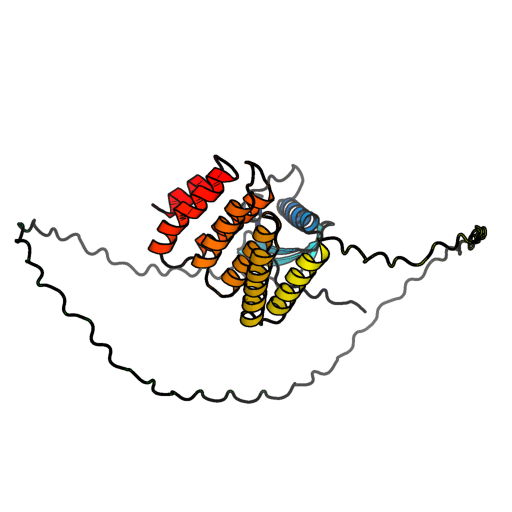262 ? 11.379 -7.737 2.125 1.00 97.31 262 VAL A N 1
ATOM 1923 C CA . VAL A 1 262 ? 12.518 -7.730 3.065 1.00 97.31 262 VAL A CA 1
ATOM 1924 C C . VAL A 1 262 ? 13.851 -7.955 2.335 1.00 97.31 262 VAL A C 1
ATOM 1926 O O . VAL A 1 262 ? 14.854 -7.295 2.632 1.00 97.31 262 VAL A O 1
ATOM 1929 N N . SER A 1 263 ? 13.869 -8.831 1.324 1.00 96.12 263 SER A N 1
ATOM 1930 C CA . SER A 1 263 ? 15.036 -9.031 0.456 1.00 96.12 263 SER A CA 1
ATOM 1931 C C . SER A 1 263 ? 15.402 -7.751 -0.300 1.00 96.12 263 SER A C 1
ATOM 1933 O O . SER A 1 263 ? 16.586 -7.427 -0.384 1.00 96.12 263 SER A O 1
ATOM 1935 N N . ALA A 1 264 ? 14.417 -7.014 -0.824 1.00 95.50 264 ALA A N 1
ATOM 1936 C CA . ALA A 1 264 ? 14.644 -5.761 -1.543 1.00 95.50 264 ALA A CA 1
ATOM 1937 C C . ALA A 1 264 ? 15.274 -4.681 -0.640 1.00 95.50 264 ALA A C 1
ATOM 1939 O O . ALA A 1 264 ? 16.215 -4.006 -1.062 1.00 95.50 264 ALA A O 1
ATOM 1940 N N . ILE A 1 265 ? 14.831 -4.575 0.622 1.00 95.44 265 ILE A N 1
ATOM 1941 C CA . ILE A 1 265 ? 15.435 -3.683 1.634 1.00 95.44 265 ILE A CA 1
ATOM 1942 C C . ILE A 1 265 ? 16.904 -4.052 1.867 1.00 95.44 265 ILE A C 1
ATOM 1944 O O . ILE A 1 265 ? 17.781 -3.190 1.860 1.00 95.44 265 ILE A O 1
ATOM 1948 N N . THR A 1 266 ? 17.179 -5.348 2.031 1.00 93.69 266 THR A N 1
ATOM 1949 C CA . THR A 1 266 ? 18.532 -5.851 2.313 1.00 93.69 266 THR A CA 1
ATOM 1950 C C . THR A 1 266 ? 19.497 -5.569 1.156 1.00 93.69 266 THR A C 1
ATOM 1952 O O . THR A 1 266 ? 20.646 -5.187 1.380 1.00 93.69 266 THR A O 1
ATOM 1955 N N . MET A 1 267 ? 19.034 -5.715 -0.090 1.00 91.31 267 MET A N 1
ATOM 1956 C CA . MET A 1 267 ? 19.847 -5.474 -1.289 1.00 91.31 267 MET A CA 1
ATOM 1957 C C . MET A 1 267 ? 20.218 -3.998 -1.480 1.00 91.31 267 MET A C 1
ATOM 1959 O O . MET A 1 267 ? 21.326 -3.706 -1.928 1.00 91.31 267 MET A O 1
ATOM 1963 N N . ARG A 1 268 ? 19.335 -3.069 -1.093 1.00 88.62 268 ARG A N 1
ATOM 1964 C CA . ARG A 1 268 ? 19.508 -1.620 -1.301 1.00 88.62 268 ARG A CA 1
ATOM 1965 C C . ARG A 1 268 ? 20.592 -0.981 -0.414 1.00 88.62 268 ARG A C 1
ATOM 1967 O O . ARG A 1 268 ? 20.962 0.165 -0.642 1.00 88.62 268 ARG A O 1
ATOM 1974 N N . LYS A 1 269 ? 21.135 -1.699 0.583 1.00 86.75 269 LYS A N 1
ATOM 1975 C CA . LYS A 1 269 ? 22.091 -1.161 1.581 1.00 86.75 269 LYS A CA 1
ATOM 1976 C C . LYS A 1 269 ? 21.611 0.161 2.206 1.00 86.75 269 LYS A C 1
ATOM 1978 O O . LYS A 1 269 ? 22.393 1.090 2.403 1.00 86.75 269 LYS A O 1
ATOM 1983 N N . SER A 1 270 ? 20.316 0.239 2.496 1.00 83.75 270 SER A N 1
ATOM 1984 C CA . SER A 1 270 ? 19.670 1.449 2.993 1.00 83.75 270 SER A CA 1
ATOM 1985 C C . SER A 1 270 ? 20.225 1.905 4.343 1.00 83.75 270 SER A C 1
ATOM 1987 O O . SER A 1 270 ? 20.514 1.098 5.228 1.00 83.75 270 SER A O 1
ATOM 1989 N N . THR A 1 271 ? 20.349 3.220 4.511 1.00 87.19 271 THR A N 1
ATOM 1990 C CA . THR A 1 271 ? 20.644 3.846 5.805 1.00 87.19 271 THR A CA 1
ATOM 1991 C C . THR A 1 271 ? 19.355 4.058 6.604 1.00 87.19 271 THR A C 1
ATOM 1993 O O . THR A 1 271 ? 18.296 4.232 5.996 1.00 87.19 271 THR A O 1
ATOM 1996 N N . PRO A 1 272 ? 19.415 4.124 7.948 1.00 90.62 272 PRO A N 1
ATOM 1997 C CA . PRO A 1 272 ? 18.261 4.522 8.750 1.00 90.62 272 PRO A CA 1
ATOM 1998 C C . PRO A 1 272 ? 17.661 5.846 8.250 1.00 90.62 272 PRO A C 1
ATOM 2000 O O . PRO A 1 272 ? 18.397 6.808 8.016 1.00 90.62 272 PRO A O 1
ATOM 2003 N N . GLY A 1 273 ? 16.339 5.888 8.071 1.00 88.56 273 GLY A N 1
ATOM 2004 C CA . GLY A 1 273 ? 15.619 7.041 7.517 1.00 88.56 273 GLY A CA 1
ATOM 2005 C C . GLY A 1 273 ? 15.492 7.077 5.987 1.00 88.56 273 GLY A C 1
ATOM 2006 O O . GLY A 1 273 ? 14.920 8.032 5.465 1.00 88.56 273 GLY A O 1
ATOM 2007 N N . ASP A 1 274 ? 15.991 6.070 5.260 1.00 92.88 274 ASP A N 1
ATOM 2008 C CA . ASP A 1 274 ? 15.746 5.930 3.817 1.00 92.88 274 ASP A CA 1
ATOM 2009 C C . ASP A 1 274 ? 14.245 5.731 3.546 1.00 92.88 274 ASP A C 1
ATOM 2011 O O . ASP A 1 274 ? 13.668 4.690 3.867 1.00 92.88 274 ASP A O 1
ATOM 2015 N N . THR A 1 275 ? 13.616 6.735 2.931 1.00 92.19 275 THR A N 1
ATOM 2016 C CA . THR A 1 275 ? 12.173 6.769 2.664 1.00 92.19 275 THR A CA 1
ATOM 2017 C C . THR A 1 275 ? 11.699 5.596 1.812 1.00 92.19 275 THR A C 1
ATOM 2019 O O . THR A 1 275 ? 10.588 5.107 2.005 1.00 92.19 275 THR A O 1
ATOM 2022 N N . GLU A 1 276 ? 12.530 5.112 0.887 1.00 91.75 276 GLU A N 1
ATOM 2023 C CA . GLU A 1 276 ? 12.173 3.964 0.050 1.00 91.75 276 GLU A CA 1
ATOM 2024 C C . GLU A 1 276 ? 12.242 2.654 0.835 1.00 91.75 276 GLU A C 1
ATOM 2026 O O . GLU A 1 276 ? 11.379 1.792 0.688 1.00 91.75 276 GLU A O 1
ATOM 2031 N N . ALA A 1 277 ? 13.228 2.512 1.721 1.00 94.62 277 ALA A N 1
ATOM 2032 C CA . ALA A 1 277 ? 13.335 1.344 2.589 1.00 94.62 277 ALA A CA 1
ATOM 2033 C C . ALA A 1 277 ? 12.177 1.275 3.593 1.00 94.62 277 ALA A C 1
ATOM 2035 O O . ALA A 1 277 ? 11.645 0.195 3.851 1.00 94.62 277 ALA A O 1
ATOM 2036 N N . ILE A 1 278 ? 11.755 2.429 4.120 1.00 94.75 278 ILE A N 1
ATOM 2037 C CA . ILE A 1 278 ? 10.569 2.548 4.980 1.00 94.75 278 ILE A CA 1
ATOM 2038 C C . ILE A 1 278 ? 9.322 2.095 4.219 1.00 94.75 278 ILE A C 1
ATOM 2040 O O . ILE A 1 278 ? 8.610 1.217 4.696 1.00 94.75 278 ILE A O 1
ATOM 2044 N N . ARG A 1 279 ? 9.119 2.591 2.991 1.00 95.81 279 ARG A N 1
ATOM 2045 C CA . ARG A 1 279 ? 7.995 2.175 2.139 1.00 95.81 279 ARG A CA 1
ATOM 2046 C C . ARG A 1 279 ? 7.987 0.664 1.882 1.00 95.81 279 ARG A C 1
ATOM 2048 O O . ARG A 1 279 ? 6.934 0.033 1.924 1.00 95.81 279 ARG A O 1
ATOM 2055 N N . LEU A 1 280 ? 9.148 0.061 1.626 1.00 96.69 280 LEU A N 1
ATOM 2056 C CA . LEU A 1 280 ? 9.259 -1.392 1.463 1.00 96.69 280 LEU A CA 1
ATOM 2057 C C . LEU A 1 280 ? 8.927 -2.148 2.761 1.00 96.69 280 LEU A C 1
ATOM 2059 O O . LEU A 1 280 ? 8.299 -3.205 2.694 1.00 96.69 280 LEU A O 1
ATOM 2063 N N . ALA A 1 281 ? 9.305 -1.616 3.928 1.00 96.69 281 ALA A N 1
ATOM 2064 C CA . ALA A 1 281 ? 8.947 -2.200 5.222 1.00 96.69 281 ALA A CA 1
ATOM 2065 C C . ALA A 1 281 ? 7.430 -2.127 5.471 1.00 96.69 281 ALA A C 1
ATOM 2067 O O . ALA A 1 281 ? 6.837 -3.119 5.899 1.00 96.69 281 ALA A O 1
ATOM 2068 N N . ASP A 1 282 ? 6.788 -1.015 5.104 1.00 95.31 282 ASP A N 1
ATOM 2069 C CA . ASP A 1 282 ? 5.328 -0.864 5.159 1.00 95.31 282 ASP A CA 1
ATOM 2070 C C . ASP A 1 282 ? 4.616 -1.854 4.223 1.00 95.31 282 ASP A C 1
ATOM 2072 O O . ASP A 1 282 ? 3.640 -2.498 4.613 1.00 95.31 282 ASP A O 1
ATOM 2076 N N . ASN A 1 283 ? 5.135 -2.064 3.009 1.00 97.25 283 ASN A N 1
ATOM 2077 C CA . ASN A 1 283 ? 4.608 -3.083 2.095 1.00 97.25 283 ASN A CA 1
ATOM 2078 C C . ASN A 1 283 ? 4.773 -4.511 2.645 1.00 97.25 283 ASN A C 1
ATOM 2080 O O . ASN A 1 283 ? 3.882 -5.353 2.474 1.00 97.25 283 ASN A O 1
ATOM 2084 N N . ALA A 1 284 ? 5.897 -4.799 3.310 1.00 97.88 284 ALA A N 1
ATOM 2085 C CA . ALA A 1 284 ? 6.121 -6.079 3.974 1.00 97.88 284 ALA A CA 1
ATOM 2086 C C . ALA A 1 284 ? 5.124 -6.281 5.126 1.00 97.88 284 ALA A C 1
ATOM 2088 O O . ALA A 1 284 ? 4.524 -7.350 5.222 1.00 97.88 284 ALA A O 1
ATOM 2089 N N . LEU A 1 285 ? 4.875 -5.249 5.942 1.00 97.19 285 LEU A N 1
ATOM 2090 C CA . LEU A 1 285 ? 3.858 -5.272 6.998 1.00 97.19 285 LEU A CA 1
ATOM 2091 C C . LEU A 1 285 ? 2.459 -5.524 6.434 1.00 97.19 285 LEU A C 1
ATOM 2093 O O . LEU A 1 285 ? 1.736 -6.390 6.930 1.00 97.19 285 LEU A O 1
ATOM 2097 N N . TYR A 1 286 ? 2.091 -4.804 5.376 1.00 96.25 286 TYR A N 1
ATOM 2098 C CA . TYR A 1 286 ? 0.807 -4.977 4.706 1.00 96.25 286 TYR A CA 1
ATOM 2099 C C . TYR A 1 286 ? 0.628 -6.406 4.174 1.00 96.25 286 TYR A C 1
ATOM 2101 O O . TYR A 1 286 ? -0.417 -7.021 4.382 1.00 96.25 286 TYR A O 1
ATOM 2109 N N . SER A 1 287 ? 1.662 -6.963 3.538 1.00 97.50 287 SER A N 1
ATOM 2110 C CA . SER A 1 287 ? 1.646 -8.343 3.034 1.00 97.50 287 SER A CA 1
ATOM 2111 C C . SER A 1 287 ? 1.545 -9.356 4.178 1.00 97.50 287 SER A C 1
ATOM 2113 O O . SER A 1 287 ? 0.775 -10.309 4.104 1.00 97.50 287 SER A O 1
ATOM 2115 N N . TRP A 1 288 ? 2.267 -9.125 5.274 1.00 98.19 288 TRP A N 1
ATOM 2116 C CA . TRP A 1 288 ? 2.265 -9.984 6.456 1.00 98.19 288 TRP A CA 1
ATOM 2117 C C . TRP A 1 288 ? 0.894 -10.073 7.132 1.00 98.19 288 TRP A C 1
ATOM 2119 O O . TRP A 1 288 ? 0.456 -11.163 7.506 1.00 98.19 288 TRP A O 1
ATOM 2129 N N . LEU A 1 289 ? 0.171 -8.953 7.218 1.00 96.25 289 LEU A N 1
ATOM 2130 C CA . LEU A 1 289 ? -1.194 -8.928 7.749 1.00 96.25 289 LEU A CA 1
ATOM 2131 C C . LEU A 1 289 ? -2.173 -9.785 6.930 1.00 96.25 289 LEU A C 1
ATOM 2133 O O . LEU A 1 289 ? -3.180 -10.248 7.472 1.00 96.25 289 LEU A O 1
ATOM 2137 N N . GLN A 1 290 ? -1.870 -10.042 5.655 1.00 96.38 290 GLN A N 1
ATOM 2138 C CA . GLN A 1 290 ? -2.683 -10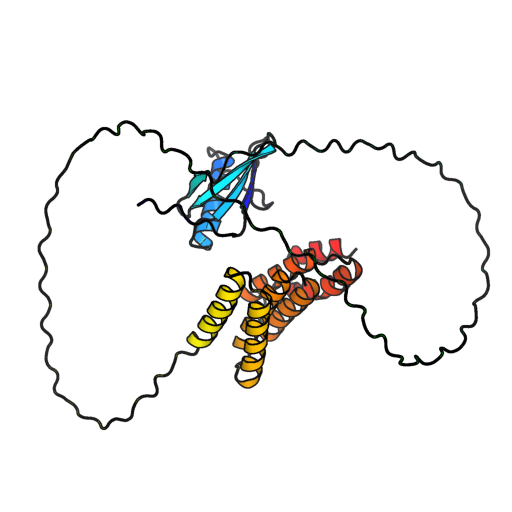.890 4.781 1.00 96.38 290 GLN A CA 1
ATOM 2139 C C . GLN A 1 290 ? -2.371 -12.389 4.894 1.00 96.38 290 GLN A C 1
ATOM 2141 O O . GLN A 1 290 ? -3.149 -13.195 4.389 1.00 96.38 290 GLN A O 1
ATOM 2146 N N . VAL A 1 291 ? -1.286 -12.792 5.567 1.00 97.75 291 VAL A N 1
ATOM 2147 C CA . VAL A 1 291 ? -0.904 -14.209 5.723 1.00 97.75 291 VAL A CA 1
ATOM 2148 C C . VAL A 1 291 ? -1.950 -14.942 6.572 1.00 97.75 291 VAL A C 1
ATOM 2150 O O . VAL A 1 291 ? -2.084 -14.605 7.750 1.00 97.75 291 VAL A O 1
ATOM 2153 N N . PRO A 1 292 ? -2.709 -15.920 6.040 1.00 95.06 292 PRO A N 1
ATOM 2154 C CA . PRO A 1 292 ? -3.831 -16.534 6.753 1.00 95.06 292 PRO A CA 1
ATOM 2155 C C . PRO A 1 292 ? -3.397 -17.524 7.840 1.00 95.06 292 PRO A C 1
ATOM 2157 O O . PRO A 1 292 ? -4.091 -17.664 8.849 1.00 95.06 292 PRO A O 1
ATOM 2160 N N . ASP A 1 293 ? -2.270 -18.214 7.648 1.00 96.88 293 ASP A N 1
ATOM 2161 C CA . ASP A 1 293 ? -1.762 -19.184 8.615 1.00 96.88 293 ASP A CA 1
ATOM 2162 C C . ASP A 1 293 ? -1.065 -18.481 9.785 1.00 96.88 293 ASP A C 1
ATOM 2164 O O . ASP A 1 293 ? -0.122 -17.712 9.604 1.00 96.88 293 ASP A O 1
ATOM 2168 N N . HIS A 1 294 ? -1.513 -18.765 11.009 1.00 95.19 294 HIS A N 1
ATOM 2169 C CA . HIS A 1 294 ? -0.983 -18.115 12.206 1.00 95.19 294 HIS A CA 1
ATOM 2170 C C . HIS A 1 294 ? 0.498 -18.432 12.434 1.00 95.19 294 HIS A C 1
ATOM 2172 O O . HIS A 1 294 ? 1.241 -17.566 12.886 1.00 95.19 294 HIS A O 1
ATOM 2178 N N . ARG A 1 295 ? 0.947 -19.661 12.152 1.00 95.81 295 ARG A N 1
ATOM 2179 C CA . ARG A 1 295 ? 2.336 -20.054 12.407 1.00 95.81 295 ARG A CA 1
ATOM 2180 C C . ARG A 1 295 ? 3.274 -19.360 11.427 1.00 95.81 295 ARG A C 1
ATOM 2182 O O . ARG A 1 295 ? 4.236 -18.737 11.863 1.00 95.81 295 ARG A O 1
ATOM 2189 N N . SER A 1 296 ? 2.945 -19.391 10.136 1.00 96.69 296 SER A N 1
ATOM 2190 C CA . SER A 1 296 ? 3.661 -18.623 9.116 1.00 96.69 296 SER A CA 1
ATOM 2191 C C . SER A 1 296 ? 3.647 -17.132 9.429 1.00 96.69 296 SER A C 1
ATOM 2193 O O . SER A 1 296 ? 4.670 -16.474 9.270 1.00 96.69 296 SER A O 1
ATOM 2195 N N . ARG A 1 297 ? 2.528 -16.594 9.929 1.00 96.50 297 ARG A N 1
ATOM 2196 C CA . ARG A 1 297 ? 2.462 -15.201 10.372 1.00 96.50 297 ARG A CA 1
ATOM 2197 C C . ARG A 1 297 ? 3.438 -14.934 11.523 1.00 96.50 297 ARG A C 1
ATOM 2199 O O . ARG A 1 297 ? 4.189 -13.974 11.432 1.00 96.50 297 ARG A O 1
ATOM 2206 N N . THR A 1 298 ? 3.505 -15.761 12.563 1.00 96.44 298 THR A N 1
ATOM 2207 C CA . THR A 1 298 ? 4.498 -15.576 13.640 1.00 96.44 298 THR A CA 1
ATOM 2208 C C . THR A 1 298 ? 5.934 -15.611 13.099 1.00 96.44 298 THR A C 1
ATOM 2210 O O . THR A 1 298 ? 6.698 -14.686 13.361 1.00 96.44 298 THR A O 1
ATOM 2213 N N . ASP A 1 299 ? 6.278 -16.611 12.281 1.00 96.12 299 ASP A N 1
ATOM 2214 C CA . ASP A 1 299 ? 7.636 -16.774 11.738 1.00 96.12 299 ASP A CA 1
ATOM 2215 C C . ASP A 1 299 ? 8.045 -15.594 10.830 1.00 96.12 299 ASP A C 1
ATOM 2217 O O . ASP A 1 299 ? 9.166 -15.088 10.903 1.00 96.12 299 ASP A O 1
ATOM 2221 N N . LEU A 1 300 ? 7.124 -15.115 9.988 1.00 98.00 300 LEU A N 1
ATOM 2222 C CA . LEU A 1 300 ? 7.351 -13.968 9.104 1.00 98.00 300 LEU A CA 1
ATOM 2223 C C . LEU A 1 300 ? 7.328 -12.627 9.850 1.00 98.00 300 LEU A C 1
ATOM 2225 O O . LEU A 1 300 ? 7.933 -11.664 9.381 1.00 98.00 300 LEU A O 1
ATOM 2229 N N . GLY A 1 301 ? 6.655 -12.548 11.000 1.00 97.25 301 GLY A N 1
ATOM 2230 C CA . GLY A 1 301 ? 6.575 -11.324 11.798 1.00 97.25 301 GLY A CA 1
ATOM 2231 C C . GLY A 1 301 ? 7.946 -10.874 12.301 1.00 97.25 301 GLY A C 1
ATOM 2232 O O . GLY A 1 301 ? 8.242 -9.681 12.276 1.00 97.25 301 GLY A O 1
ATOM 2233 N N . GLU A 1 302 ? 8.826 -11.820 12.634 1.00 97.50 302 GLU A N 1
ATOM 2234 C CA . GLU A 1 302 ? 10.222 -11.538 12.995 1.00 97.50 302 GLU A CA 1
ATOM 2235 C C . GLU A 1 302 ? 11.016 -10.926 11.826 1.00 97.50 302 GLU A C 1
ATOM 2237 O O . GLU A 1 302 ? 11.816 -10.009 12.026 1.00 97.50 302 GLU A O 1
ATOM 2242 N N . LEU A 1 303 ? 10.759 -11.360 10.583 1.00 97.56 303 LEU A N 1
ATOM 2243 C CA . LEU A 1 303 ? 11.390 -10.765 9.397 1.00 97.56 303 LEU A CA 1
ATOM 2244 C C . LEU A 1 303 ? 10.939 -9.316 9.187 1.00 97.56 303 LEU A C 1
ATOM 2246 O O . LEU A 1 303 ? 11.771 -8.444 8.930 1.00 97.56 303 LEU A O 1
ATOM 2250 N N . VAL A 1 304 ? 9.637 -9.045 9.328 1.00 97.56 304 VAL A N 1
ATOM 2251 C CA . VAL A 1 304 ? 9.093 -7.680 9.218 1.00 97.56 304 VAL A CA 1
ATOM 2252 C C . VAL A 1 304 ? 9.630 -6.797 10.346 1.00 97.56 304 VAL A C 1
ATOM 2254 O O . VAL A 1 304 ? 10.031 -5.658 10.102 1.00 97.56 304 VAL A O 1
ATOM 2257 N N . LEU A 1 305 ? 9.711 -7.322 11.571 1.00 97.31 305 LEU A N 1
ATOM 2258 C CA . LEU A 1 305 ? 10.282 -6.606 12.711 1.00 97.31 305 LEU A CA 1
ATOM 2259 C C . LEU A 1 305 ? 11.753 -6.239 12.465 1.00 97.31 305 LEU A C 1
ATOM 2261 O O . LEU A 1 305 ? 12.150 -5.097 12.703 1.00 97.31 305 LEU A O 1
ATOM 2265 N N . SER A 1 306 ? 12.547 -7.173 11.933 1.00 96.12 306 SER A N 1
ATOM 2266 C CA . SER A 1 306 ? 13.942 -6.923 11.553 1.00 96.12 306 SER A CA 1
ATOM 2267 C C . SER A 1 306 ? 14.066 -5.858 10.459 1.00 96.12 306 SER A C 1
ATOM 2269 O O . SER A 1 306 ? 15.005 -5.056 10.487 1.00 96.12 306 SER A O 1
ATOM 2271 N N . ALA A 1 307 ? 13.134 -5.827 9.503 1.00 95.50 307 ALA A N 1
ATOM 2272 C CA . ALA A 1 307 ? 13.104 -4.796 8.472 1.00 95.50 307 ALA A CA 1
ATOM 2273 C C . ALA A 1 307 ? 12.887 -3.401 9.082 1.00 95.50 307 ALA A C 1
ATOM 2275 O O . ALA A 1 307 ? 13.692 -2.509 8.823 1.00 95.50 307 ALA A O 1
ATOM 2276 N N . TYR A 1 308 ? 11.896 -3.223 9.967 1.00 94.38 308 TYR A N 1
ATOM 2277 C CA . TYR A 1 308 ? 11.678 -1.937 10.652 1.00 94.38 308 TYR A CA 1
ATOM 2278 C C . TYR A 1 308 ? 12.840 -1.526 11.550 1.00 94.38 308 TYR A C 1
ATOM 2280 O O . TYR A 1 308 ? 13.241 -0.366 11.529 1.00 94.38 308 TYR A O 1
ATOM 2288 N N . ALA A 1 309 ? 13.425 -2.466 12.293 1.00 94.38 309 ALA A N 1
ATOM 2289 C CA . ALA A 1 309 ? 14.586 -2.172 13.129 1.00 94.38 309 ALA A CA 1
ATOM 2290 C C . ALA A 1 309 ? 15.777 -1.650 12.301 1.00 94.38 309 ALA A C 1
ATOM 2292 O O . ALA A 1 309 ? 16.580 -0.863 12.799 1.00 94.38 309 ALA A O 1
ATOM 2293 N N . THR A 1 310 ? 15.879 -2.064 11.035 1.00 93.12 310 THR A N 1
ATOM 2294 C CA . THR A 1 310 ? 16.923 -1.606 10.108 1.00 93.12 310 THR A CA 1
ATOM 2295 C C . THR A 1 310 ? 16.599 -0.231 9.517 1.00 93.12 310 THR A C 1
ATOM 2297 O O . THR A 1 310 ? 17.484 0.617 9.405 1.00 93.12 310 THR A O 1
ATOM 2300 N N . THR A 1 311 ? 15.342 0.010 9.135 1.00 94.12 311 THR A N 1
ATOM 2301 C CA . THR A 1 311 ? 14.948 1.215 8.386 1.00 94.12 311 THR A CA 1
ATOM 2302 C C . THR A 1 311 ? 14.556 2.384 9.284 1.00 94.12 311 THR A C 1
ATOM 2304 O O . THR A 1 311 ? 14.866 3.534 8.966 1.00 94.12 311 THR A O 1
ATOM 2307 N N . THR A 1 312 ? 13.878 2.134 10.404 1.00 92.62 312 THR A N 1
ATOM 2308 C CA . THR A 1 312 ? 13.400 3.156 11.352 1.00 92.62 312 THR A CA 1
ATOM 2309 C C . THR A 1 312 ? 13.341 2.589 12.776 1.00 92.62 312 THR A C 1
ATOM 2311 O O . THR A 1 312 ? 12.277 2.173 13.237 1.00 92.62 312 THR A O 1
ATOM 2314 N N . PRO A 1 313 ? 14.472 2.587 13.506 1.00 90.81 313 PRO A N 1
ATOM 2315 C CA . PRO A 1 313 ? 14.509 2.103 14.881 1.00 90.81 313 PRO A CA 1
ATOM 2316 C C . PRO A 1 313 ? 13.493 2.825 15.776 1.00 90.81 313 PRO A C 1
ATOM 2318 O O . PRO A 1 313 ? 13.476 4.058 15.833 1.00 90.81 313 PRO A O 1
ATOM 2321 N N . GLY A 1 314 ? 12.672 2.065 16.503 1.00 90.75 314 GLY A N 1
ATOM 2322 C CA . GLY A 1 314 ? 11.668 2.620 17.416 1.00 90.75 314 GLY A CA 1
ATOM 2323 C C . GLY A 1 314 ? 10.351 3.013 16.742 1.00 90.75 314 GLY A C 1
ATOM 2324 O O . GLY A 1 314 ? 9.533 3.695 17.363 1.00 90.75 314 GLY A O 1
ATOM 2325 N N . HIS A 1 315 ? 10.123 2.585 15.497 1.00 92.88 315 HIS A N 1
ATOM 2326 C CA . HIS A 1 315 ? 8.857 2.814 14.810 1.00 92.88 315 HIS A CA 1
ATOM 2327 C C . HIS A 1 315 ? 7.682 2.166 15.578 1.00 92.88 315 HIS A C 1
ATOM 2329 O O . HIS A 1 315 ? 7.805 1.019 16.023 1.00 92.88 315 HIS A O 1
ATOM 2335 N N . PRO A 1 316 ? 6.512 2.828 15.709 1.00 91.75 316 PRO A N 1
ATOM 2336 C CA . PRO A 1 316 ? 5.349 2.269 16.413 1.00 91.75 316 PRO A CA 1
ATOM 2337 C C . PRO A 1 316 ? 4.893 0.900 15.888 1.00 91.75 316 PRO A C 1
ATOM 2339 O O . PRO A 1 316 ? 4.394 0.075 16.659 1.00 91.75 316 PRO A O 1
ATOM 2342 N N . ALA A 1 317 ? 5.122 0.626 14.596 1.00 89.56 317 ALA A N 1
ATOM 2343 C CA . ALA A 1 317 ? 4.829 -0.672 13.988 1.00 89.56 317 ALA A CA 1
ATOM 2344 C C . ALA A 1 317 ? 5.539 -1.835 14.698 1.00 89.56 317 ALA A C 1
ATOM 2346 O O . ALA A 1 317 ? 4.984 -2.926 14.766 1.00 89.56 317 ALA A O 1
ATOM 2347 N N . G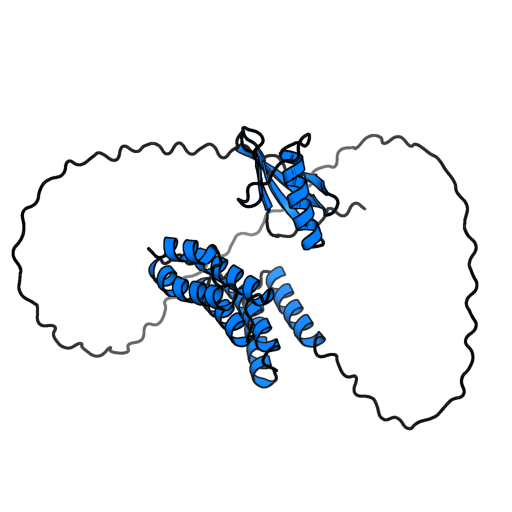LU A 1 318 ? 6.716 -1.622 15.298 1.00 93.12 318 GLU A N 1
ATOM 2348 C CA . GLU A 1 318 ? 7.414 -2.686 16.021 1.00 93.12 318 GLU A CA 1
ATOM 2349 C C . GLU A 1 318 ? 6.595 -3.228 17.203 1.00 93.12 318 GLU A C 1
ATOM 2351 O O . GLU A 1 318 ? 6.538 -4.436 17.430 1.00 93.12 318 GLU A O 1
ATOM 2356 N N . GLN A 1 319 ? 5.960 -2.343 17.979 1.00 93.56 319 GLN A N 1
ATOM 2357 C CA . GLN A 1 319 ? 5.123 -2.755 19.111 1.00 93.56 319 GLN A CA 1
ATOM 2358 C C . GLN A 1 319 ? 3.857 -3.457 18.622 1.00 93.56 319 GLN A C 1
ATOM 2360 O O . GLN A 1 319 ? 3.452 -4.471 19.191 1.00 93.56 319 GLN A O 1
ATOM 2365 N N . PHE A 1 320 ? 3.271 -2.946 17.538 1.00 94.44 320 PHE A N 1
ATOM 2366 C CA . PHE A 1 320 ? 2.107 -3.541 16.893 1.00 94.44 320 PHE A CA 1
ATOM 2367 C C . PHE A 1 320 ? 2.384 -4.969 16.398 1.00 94.44 320 PHE A C 1
ATOM 2369 O O . PHE A 1 320 ? 1.592 -5.870 16.684 1.00 94.44 320 PHE A O 1
ATOM 2376 N N . ILE A 1 321 ? 3.520 -5.189 15.722 1.00 95.50 321 ILE A N 1
ATOM 2377 C CA . ILE A 1 321 ? 3.942 -6.510 15.235 1.00 95.50 321 ILE A CA 1
ATOM 2378 C C . ILE A 1 321 ? 4.129 -7.464 16.417 1.00 95.50 321 ILE A C 1
ATOM 2380 O O . ILE A 1 321 ? 3.530 -8.538 16.433 1.00 95.50 321 ILE A O 1
ATOM 2384 N N . ARG A 1 322 ? 4.881 -7.053 17.451 1.00 96.12 322 ARG A N 1
ATOM 2385 C CA . ARG A 1 322 ? 5.093 -7.869 18.664 1.00 96.12 322 ARG A CA 1
ATOM 2386 C C . ARG A 1 322 ? 3.774 -8.262 19.335 1.00 96.12 322 ARG A C 1
ATOM 2388 O O . ARG A 1 322 ? 3.635 -9.402 19.761 1.00 96.12 322 ARG A O 1
ATOM 2395 N N . GLY A 1 323 ? 2.802 -7.351 19.388 1.00 95.12 323 GLY A N 1
ATOM 2396 C CA . GLY A 1 323 ? 1.478 -7.626 19.950 1.00 95.12 323 GLY A CA 1
ATOM 2397 C C . GLY A 1 323 ? 0.650 -8.640 19.154 1.00 95.12 323 GLY A C 1
ATOM 2398 O O . GLY A 1 323 ? -0.167 -9.334 19.742 1.00 95.12 323 GLY A O 1
ATOM 2399 N N . HIS A 1 324 ? 0.867 -8.751 17.842 1.00 92.12 324 HIS A N 1
ATOM 2400 C CA . HIS A 1 324 ? 0.171 -9.707 16.970 1.00 92.12 324 HIS A CA 1
ATOM 2401 C C . HIS A 1 324 ? 0.837 -11.088 16.911 1.00 92.12 324 HIS A C 1
ATOM 2403 O O . HIS A 1 324 ? 0.224 -12.033 16.419 1.00 92.12 324 HIS A O 1
ATOM 2409 N N . MET A 1 325 ? 2.086 -11.203 17.369 1.00 95.50 325 MET A N 1
ATOM 2410 C CA . MET A 1 325 ? 2.803 -12.479 17.455 1.00 95.50 325 MET A CA 1
ATOM 2411 C C . MET A 1 325 ? 2.590 -13.210 18.791 1.00 95.50 325 MET A C 1
ATOM 2413 O O . MET A 1 325 ? 2.924 -14.391 18.875 1.00 95.50 325 MET A O 1
ATOM 2417 N N . ALA A 1 326 ? 2.082 -12.512 19.815 1.00 91.38 326 ALA A N 1
ATOM 2418 C CA . ALA A 1 326 ? 1.838 -13.024 21.167 1.00 91.38 326 ALA A CA 1
ATOM 2419 C C . ALA A 1 326 ? 0.457 -13.683 21.306 1.00 91.38 326 ALA A C 1
ATOM 2421 O O . ALA A 1 326 ? 0.385 -14.728 21.994 1.00 91.38 326 ALA A O 1
#

Radius of gyration: 30.74 Å; chains: 1; bounding box: 71×89×81 Å